Protein AF-U6K307-F1 (afdb_monomer)

InterPro domains:
  IPR003395 RecF/RecN/SMC, N-terminal [PF02463] (88-283)
  IPR027417 P-loop containing nucleoside triphosphate hydrolase [G3DSA:3.40.50.300] (86-300)
  IPR027417 P-loop containing nucleoside triphosphate hydrolase [SSF52540] (47-294)

Organism: NCBI:txid44415

Solvent-accessible surface area (backbone atoms only — not comparable to full-atom values): 20203 Å² total; per-residue (Å²): 142,85,86,83,79,83,73,70,73,69,66,59,54,56,55,56,57,54,58,60,66,70,71,75,80,86,78,86,82,89,90,85,92,82,88,89,85,87,88,82,87,88,88,85,79,86,79,82,74,53,77,65,58,55,46,52,53,49,51,54,50,49,56,56,58,63,69,62,64,88,71,68,80,60,50,66,61,52,47,52,54,51,49,52,52,49,53,52,52,54,52,49,52,51,52,49,51,57,49,50,55,51,51,52,55,51,51,52,54,51,53,51,52,50,52,54,50,50,52,54,50,49,55,46,27,29,58,40,24,28,55,46,31,33,65,53,33,73,59,18,49,44,46,68,46,79,40,67,44,84,80,38,69,84,71,84,50,83,53,60,74,71,48,76,47,72,41,42,40,76,52,71,82,55,90,62,90,66,61,53,58,72,88,80,52,53,71,36,56,49,47,53,54,50,51,30,45,52,52,13,48,52,52,45,51,53,66,60,49,79,80,72,66,93,78,76,92,72,97,72,80,94,69,52,91,46,80,46,79,39,77,46,80,51,77,60,45,52,71,72,48,32,39,34,45,24,55,50,48,48,55,46,37,68,72,59,42,39,48,75,45,75,48,72,83,55,70,53,47,60,75,56,58,94,79,48,75,45,78,46,78,55,96,94,40,78,46,78,40,82,50,54,74,66,60,52,47,54,50,55,67,47,46,66,59,52,52,53,50,50,52,51,50,51,51,52,52,56,65,70,62,62,79,76,80,79,81,81,84,127

Radius of gyration: 42.05 Å; Cα contacts (8 Å, |Δi|>4): 227; chains: 1; bounding box: 81×56×150 Å

Secondary structure (DSSP, 8-state):
--------TTHHHHHHHHHHHTT---------------------------HHHHHHHHHHHHHHHHHT-S--TTHHHHHHHHHHHHHHHHHHHHHHHHHHHHHHHHHHHHHHHHHHHHHHHHHHHHHHHHHHHHHHSTT-EEEEEEEEPTTSTTSSS-PPEEEEEEEEE--TT----PPBPGGGS-HHHHHHHHHHHHHHHHHHHHHHHTTT------------S-EEEEESTTTT--HHHHHHHHHHHHHHHHHHT-EEEEE-S-GGGGGG-SSEEEEEEETTEEEEEEE-HHHHHHHHHHHHHHHHHHHHHHHHHHHH-PPPPPP---

Sequence (330 aa):
MFCLFCCDRRLQADIASLLAAAGAAAAAPAAAAAAAAAAGGAAAAAATDSREELRRKLESIKARLAQFGNVNRKAVAELATITDDFNSLRSRERLQGETLELLQQQLQQLQHRRQQLLQQQLQRVDAHFSSLFEQLVPGGTARLELVEDPGDASLGCIGRPRGVEIQLRFSAAANDKEHLPMQRLSGGQKTVAAAALLLAQQLANSSSSSSSSSSSSSSSSSGGEGLLLLDEPDAALDGNYAQRFAAALQTAAQTLKCQIVITTLRKELLSCGDKFWLVQQSQRASRPREITKEEAAELLLDLPQQQQQQEQQQQQQQLLALPEPVPSMG

Foldseek 3Di:
DDDDDPPPPPVVVVVVVVVVVVPPDDDDDDDDPDDDPPDPDDPPDPPDDDPVVVVVVVVVVVVVVVVVPDDDPCVVVVVVVVVVVVVVVVVVVVVVVVVVVVVVVVVLVVVVVVVVVVVVLQVQLQVQLQVLLCLLAPQKGKGKDFAFDPVPPPPPPDTDGPDIAIFIDRHNPPPDPDGDHPVPDDPQRNLLSVLSSVLSSLLSVLVPVVVPPPDDDDDDDDAQPEEAEEEASCPSHDLSSLLSSLVSVLVSCVSRVYHYHYDHLDLSNLVNDDWDWDFDADPNDTDIDTDDNVVSNVVSVCVVVVVVVVVVVVVVVVVVPDDDDDDDDD

Structure (mmCIF, N/CA/C/O backbone):
data_AF-U6K307-F1
#
_entry.id   AF-U6K307-F1
#
loop_
_atom_site.group_PDB
_atom_site.id
_atom_site.type_symbol
_atom_site.label_atom_id
_atom_site.label_alt_id
_atom_site.label_comp_id
_atom_site.label_asym_id
_atom_site.label_entity_id
_atom_site.label_seq_id
_atom_site.pdbx_PDB_ins_code
_atom_site.Cartn_x
_atom_site.Cartn_y
_atom_site.Cartn_z
_atom_site.occupancy
_atom_site.B_iso_or_equiv
_atom_site.auth_seq_id
_atom_site.auth_comp_id
_atom_site.auth_asym_id
_atom_site.auth_atom_id
_atom_site.pdbx_PDB_model_num
ATOM 1 N N . MET A 1 1 ? 19.196 -8.568 12.182 1.00 34.34 1 MET A N 1
ATOM 2 C CA . MET A 1 1 ? 19.671 -9.133 10.902 1.00 34.34 1 MET A CA 1
ATOM 3 C C . MET A 1 1 ? 18.518 -9.907 10.290 1.00 34.34 1 MET A C 1
ATOM 5 O O . MET A 1 1 ? 18.253 -10.981 10.784 1.00 34.34 1 MET A O 1
ATOM 9 N N . PHE A 1 2 ? 17.798 -9.323 9.328 1.00 21.03 2 PHE A N 1
ATOM 10 C CA . PHE A 1 2 ? 17.019 -10.002 8.279 1.00 21.03 2 PHE A CA 1
ATOM 11 C C . PHE A 1 2 ? 16.490 -8.905 7.341 1.00 21.03 2 PHE A C 1
ATOM 13 O O . PHE A 1 2 ? 15.600 -8.145 7.703 1.00 21.03 2 PHE A O 1
ATOM 20 N N . CYS A 1 3 ? 17.108 -8.787 6.165 1.00 20.58 3 CYS A N 1
ATOM 21 C CA . CYS A 1 3 ? 16.609 -8.004 5.038 1.00 20.58 3 CYS A CA 1
ATOM 22 C C . CYS A 1 3 ? 15.985 -9.015 4.072 1.00 20.58 3 CYS A C 1
ATOM 24 O O . CYS A 1 3 ? 16.710 -9.764 3.418 1.00 20.58 3 CYS A O 1
ATOM 26 N N . LEU A 1 4 ? 14.656 -9.084 4.024 1.00 23.25 4 LEU A N 1
ATOM 27 C CA . LEU A 1 4 ? 13.926 -9.839 3.008 1.00 23.25 4 LEU A CA 1
ATOM 28 C C . LEU A 1 4 ? 13.701 -8.912 1.813 1.00 23.25 4 LEU A C 1
ATOM 30 O O . LEU A 1 4 ? 12.804 -8.075 1.798 1.00 23.25 4 LEU A O 1
ATOM 34 N N . PHE A 1 5 ? 14.583 -9.047 0.829 1.00 23.09 5 PHE A N 1
ATOM 35 C CA . PHE A 1 5 ? 14.455 -8.435 -0.484 1.00 23.09 5 PHE A CA 1
ATOM 36 C C . PHE A 1 5 ? 13.433 -9.262 -1.277 1.00 23.09 5 PHE A C 1
ATOM 38 O O . PHE A 1 5 ? 13.724 -10.381 -1.703 1.00 23.09 5 PHE A O 1
ATOM 45 N N . CYS A 1 6 ? 12.213 -8.748 -1.437 1.00 26.91 6 CYS A N 1
ATOM 46 C CA . CYS A 1 6 ? 11.220 -9.343 -2.326 1.00 26.91 6 CYS A CA 1
ATOM 47 C C . CYS A 1 6 ? 11.613 -8.994 -3.771 1.00 26.91 6 CYS A C 1
ATOM 49 O O . CYS A 1 6 ? 11.213 -7.965 -4.310 1.00 26.91 6 CYS A O 1
ATOM 51 N N . CYS A 1 7 ? 12.470 -9.818 -4.380 1.00 31.72 7 CYS A N 1
ATOM 52 C CA . CYS A 1 7 ? 12.709 -9.778 -5.820 1.00 31.72 7 CYS A CA 1
ATOM 53 C C . CYS A 1 7 ? 11.465 -10.328 -6.522 1.00 31.72 7 CYS A C 1
ATOM 55 O O . CYS A 1 7 ? 11.213 -11.534 -6.518 1.00 31.72 7 CYS A O 1
ATOM 57 N N . ASP A 1 8 ? 10.690 -9.420 -7.104 1.00 35.44 8 ASP A N 1
ATOM 58 C CA . ASP A 1 8 ? 9.541 -9.712 -7.947 1.00 35.44 8 ASP A CA 1
ATOM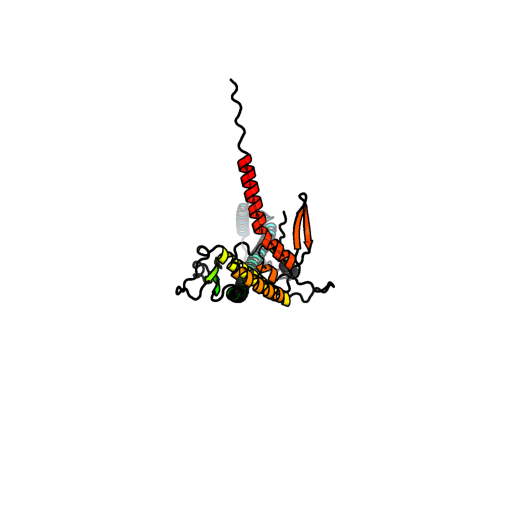 59 C C . ASP A 1 8 ? 9.968 -10.608 -9.126 1.00 35.44 8 ASP A C 1
ATOM 61 O O . ASP A 1 8 ? 10.649 -10.190 -10.067 1.00 35.44 8 ASP A O 1
ATOM 65 N N . ARG A 1 9 ? 9.614 -11.895 -9.038 1.00 45.34 9 ARG A N 1
ATOM 66 C CA . ARG A 1 9 ? 10.019 -12.951 -9.981 1.00 45.34 9 ARG A CA 1
ATOM 67 C C . ARG A 1 9 ? 9.273 -12.879 -11.318 1.00 45.34 9 ARG A C 1
ATOM 69 O O . ARG A 1 9 ? 9.579 -13.661 -12.214 1.00 45.34 9 ARG A O 1
ATOM 76 N N . ARG A 1 10 ? 8.306 -11.964 -11.467 1.00 45.31 10 ARG A N 1
ATOM 77 C CA . ARG A 1 10 ? 7.518 -11.803 -12.701 1.00 45.31 10 ARG A CA 1
ATOM 78 C C . ARG A 1 10 ? 8.224 -10.937 -13.751 1.00 45.31 10 ARG A C 1
ATOM 80 O O . ARG A 1 10 ? 8.118 -11.235 -14.931 1.00 45.31 10 ARG A O 1
ATOM 87 N N . LEU A 1 11 ? 9.032 -9.955 -13.343 1.00 47.75 11 LEU A N 1
ATOM 88 C CA . LEU A 1 11 ? 9.732 -9.047 -14.272 1.00 47.75 11 LEU A CA 1
ATOM 89 C C . LEU A 1 11 ? 10.943 -9.686 -14.977 1.00 47.75 11 LEU A C 1
ATOM 91 O O . LEU A 1 11 ? 11.259 -9.328 -16.108 1.00 47.75 11 LEU A O 1
ATOM 95 N N . GLN A 1 12 ? 11.617 -10.651 -14.342 1.00 45.47 12 GLN A N 1
ATOM 96 C CA . GLN A 1 12 ? 12.770 -11.339 -14.945 1.00 45.47 12 GLN A CA 1
ATOM 97 C C . GLN A 1 12 ? 12.370 -12.365 -16.019 1.00 45.47 12 GLN A C 1
ATOM 99 O O . GLN A 1 12 ? 13.161 -12.625 -16.927 1.00 45.47 12 GLN A O 1
ATOM 104 N N . ALA A 1 13 ? 11.155 -12.921 -15.947 1.00 48.22 13 ALA A N 1
ATOM 105 C CA . ALA A 1 13 ? 10.668 -13.893 -16.926 1.00 48.22 13 ALA A CA 1
ATOM 106 C C . ALA A 1 13 ? 10.423 -13.250 -18.305 1.00 48.22 13 ALA A C 1
ATOM 108 O O . ALA A 1 13 ? 10.804 -13.822 -19.329 1.00 48.22 13 ALA A O 1
ATOM 109 N N . ASP A 1 14 ? 9.892 -12.024 -18.331 1.00 48.31 14 ASP A N 1
ATOM 110 C CA . ASP A 1 14 ? 9.606 -11.313 -19.581 1.00 48.31 14 ASP A CA 1
ATOM 111 C C . ASP A 1 14 ? 10.894 -10.891 -20.306 1.00 48.31 14 ASP A C 1
ATOM 113 O O . ASP A 1 14 ? 11.008 -11.069 -21.519 1.00 48.31 14 ASP A O 1
ATOM 117 N N . ILE A 1 15 ? 11.915 -10.439 -19.567 1.00 50.84 15 ILE A N 1
ATOM 118 C CA . ILE A 1 15 ? 13.206 -10.011 -20.138 1.00 50.84 15 ILE A CA 1
ATOM 119 C C . ILE A 1 15 ? 13.971 -11.198 -20.750 1.00 50.84 15 ILE A C 1
ATOM 121 O O . ILE A 1 15 ? 14.553 -11.070 -21.829 1.00 50.84 15 ILE A O 1
ATOM 125 N N . ALA A 1 16 ? 13.941 -12.368 -20.102 1.00 48.91 16 ALA A N 1
ATOM 126 C CA . ALA A 1 16 ? 14.600 -13.571 -20.613 1.00 48.91 16 ALA A CA 1
ATOM 127 C C . ALA A 1 16 ? 13.921 -14.117 -21.883 1.00 48.91 16 ALA A C 1
ATOM 129 O O . ALA A 1 16 ? 14.607 -14.565 -22.803 1.00 48.91 16 ALA A O 1
ATOM 130 N N . SER A 1 17 ? 12.588 -14.034 -21.968 1.00 51.59 17 SER A N 1
ATOM 131 C CA . SER A 1 17 ? 11.839 -14.467 -23.156 1.00 51.59 17 SER A CA 1
ATOM 132 C C . SER A 1 17 ? 12.044 -13.542 -24.369 1.00 51.59 17 SER A C 1
ATOM 134 O O . SER A 1 17 ? 12.135 -14.019 -25.500 1.00 51.59 17 SER A O 1
ATOM 136 N N . LEU A 1 18 ? 12.214 -12.234 -24.141 1.00 50.59 18 LEU A N 1
ATOM 137 C CA . LEU A 1 18 ? 12.462 -11.241 -25.194 1.00 50.59 18 LEU A CA 1
ATOM 138 C C . LEU A 1 18 ? 13.897 -11.287 -25.740 1.00 50.59 18 LEU A C 1
ATOM 140 O O . LEU A 1 18 ? 14.098 -11.109 -26.941 1.00 50.59 18 LEU A O 1
ATOM 144 N N . LEU A 1 19 ? 14.889 -11.604 -24.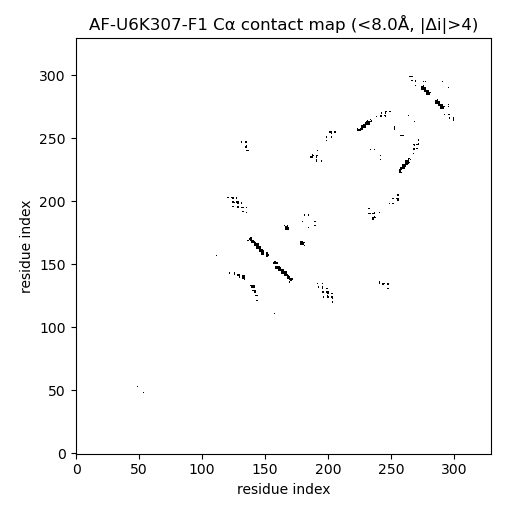899 1.00 46.53 19 LEU A N 1
ATOM 145 C CA . LEU A 1 19 ? 16.270 -11.835 -25.347 1.00 46.53 19 LEU A CA 1
ATOM 146 C C . LEU A 1 19 ? 16.411 -13.107 -26.200 1.00 46.53 19 LEU A C 1
ATOM 148 O O . LEU A 1 19 ? 17.247 -13.143 -27.101 1.00 46.53 19 LEU A O 1
ATOM 152 N N . ALA A 1 20 ? 15.571 -14.122 -25.975 1.00 45.28 20 ALA A N 1
ATOM 153 C CA . ALA A 1 20 ? 15.551 -15.334 -26.795 1.00 45.28 20 ALA A CA 1
ATOM 154 C C . ALA A 1 20 ? 14.954 -15.097 -28.198 1.00 45.28 20 ALA A C 1
ATOM 156 O O . ALA A 1 20 ? 15.408 -15.706 -29.166 1.00 45.28 20 ALA A O 1
ATOM 157 N N . ALA A 1 21 ? 13.993 -14.175 -28.336 1.00 45.59 21 ALA A N 1
ATOM 158 C CA . ALA A 1 21 ? 13.396 -13.823 -29.629 1.00 45.59 21 ALA A CA 1
ATOM 159 C C . ALA A 1 21 ? 14.348 -13.016 -30.538 1.00 45.59 21 ALA A C 1
ATOM 161 O O . ALA A 1 21 ? 14.270 -13.121 -31.761 1.00 45.59 21 ALA A O 1
ATOM 162 N N . ALA A 1 22 ? 15.288 -12.259 -29.962 1.00 43.12 22 ALA A N 1
ATOM 163 C CA . ALA A 1 22 ? 16.258 -11.457 -30.716 1.00 43.12 22 ALA A CA 1
ATOM 164 C C . ALA A 1 22 ? 17.435 -12.273 -31.303 1.00 43.12 22 ALA A C 1
ATOM 166 O O . ALA A 1 22 ? 18.201 -11.753 -32.111 1.00 43.12 22 ALA A O 1
ATOM 167 N N . GLY A 1 23 ? 17.584 -13.551 -30.930 1.00 35.22 23 GLY A N 1
ATOM 168 C CA . GLY A 1 23 ? 18.699 -14.410 -31.351 1.00 35.22 23 GLY A CA 1
ATOM 169 C C . GLY A 1 23 ? 18.527 -15.136 -32.694 1.00 35.22 23 GLY A C 1
ATOM 170 O O . GLY A 1 23 ? 19.426 -15.873 -33.091 1.00 35.22 23 GLY A O 1
ATOM 171 N N . ALA A 1 24 ? 17.401 -14.970 -33.396 1.00 36.66 24 ALA A N 1
ATOM 172 C CA . ALA A 1 24 ? 17.012 -15.846 -34.509 1.00 36.66 24 ALA A CA 1
ATOM 173 C C . ALA A 1 24 ? 16.833 -15.142 -35.871 1.00 36.66 24 ALA A C 1
ATOM 175 O O . ALA A 1 24 ? 15.975 -15.534 -36.658 1.00 36.66 24 ALA A O 1
ATOM 176 N N . ALA A 1 25 ? 17.646 -14.131 -36.188 1.00 33.09 25 ALA A N 1
ATOM 177 C CA . ALA A 1 25 ? 17.672 -13.523 -37.524 1.00 33.09 25 ALA A CA 1
ATOM 178 C C . ALA A 1 25 ? 19.091 -13.528 -38.116 1.00 33.09 25 ALA A C 1
ATOM 180 O O . ALA A 1 25 ? 19.717 -12.494 -38.326 1.00 33.09 25 ALA A O 1
ATOM 181 N N . ALA A 1 26 ? 19.594 -14.734 -38.382 1.00 34.53 26 ALA A N 1
ATOM 182 C CA . ALA A 1 26 ? 20.705 -14.972 -39.290 1.00 34.53 26 ALA A CA 1
ATOM 183 C C . ALA A 1 26 ? 20.148 -15.520 -40.612 1.00 34.53 26 ALA A C 1
ATOM 185 O O . ALA A 1 26 ? 19.700 -16.662 -40.654 1.00 34.53 26 ALA A O 1
ATOM 186 N N . ALA A 1 27 ? 20.189 -14.718 -41.678 1.00 29.52 27 ALA A N 1
ATOM 187 C CA . ALA A 1 27 ? 20.202 -15.185 -43.065 1.00 29.52 27 ALA A CA 1
ATOM 188 C C . ALA A 1 27 ? 20.573 -14.023 -44.004 1.00 29.52 27 ALA A C 1
ATOM 190 O O . ALA A 1 27 ? 19.852 -13.035 -44.117 1.00 29.52 27 ALA A O 1
ATOM 191 N N . ALA A 1 28 ? 21.717 -14.164 -44.673 1.00 33.03 28 ALA A N 1
ATOM 192 C CA . ALA A 1 28 ? 22.129 -13.376 -45.835 1.00 33.03 28 ALA A CA 1
ATOM 193 C C . ALA A 1 28 ? 21.136 -13.587 -47.017 1.00 33.03 28 ALA A C 1
ATOM 195 O O . ALA A 1 28 ? 20.367 -14.550 -46.964 1.00 33.03 28 ALA A O 1
ATOM 196 N N . PRO A 1 29 ? 21.151 -12.782 -48.107 1.00 39.69 29 PRO A N 1
ATOM 197 C CA . PRO A 1 29 ? 22.265 -12.883 -49.057 1.00 39.69 29 PRO A CA 1
ATOM 198 C C . PRO A 1 29 ? 22.670 -11.593 -49.808 1.00 39.69 29 PRO A C 1
ATOM 200 O O . PRO A 1 29 ? 21.903 -10.657 -49.994 1.00 39.69 29 PRO A O 1
ATOM 203 N N . ALA A 1 30 ? 23.920 -11.637 -50.278 1.00 35.31 30 ALA A N 1
ATOM 204 C CA . ALA A 1 30 ? 24.398 -11.236 -51.604 1.00 35.31 30 ALA A CA 1
ATOM 205 C C . ALA A 1 30 ? 23.876 -9.936 -52.248 1.00 35.31 30 ALA A C 1
ATOM 207 O O . ALA A 1 30 ? 22.786 -9.912 -52.807 1.00 35.31 30 ALA A O 1
ATOM 208 N N . ALA A 1 31 ? 24.766 -8.946 -52.376 1.00 29.28 31 ALA A N 1
ATOM 209 C CA . ALA A 1 31 ? 24.973 -8.194 -53.620 1.00 29.28 31 ALA A CA 1
ATOM 210 C C . ALA A 1 31 ? 26.182 -7.256 -53.482 1.00 29.28 31 ALA A C 1
ATOM 212 O O . ALA A 1 31 ? 26.182 -6.399 -52.605 1.00 29.28 31 ALA A O 1
ATOM 213 N N . ALA A 1 32 ? 27.174 -7.431 -54.365 1.00 29.45 32 ALA A N 1
ATOM 214 C CA . ALA A 1 32 ? 28.035 -6.397 -54.975 1.00 29.45 32 ALA A CA 1
ATOM 215 C C . ALA A 1 32 ? 29.455 -6.922 -55.264 1.00 29.45 32 ALA A C 1
ATOM 217 O O . ALA A 1 32 ? 30.456 -6.355 -54.841 1.00 29.45 32 ALA A O 1
ATOM 218 N N . ALA A 1 33 ? 29.547 -7.997 -56.047 1.00 32.62 33 ALA A N 1
ATOM 219 C CA . ALA A 1 33 ? 30.734 -8.281 -56.843 1.00 32.62 33 ALA A CA 1
ATOM 220 C C . ALA A 1 33 ? 30.469 -7.784 -58.271 1.00 32.62 33 ALA A C 1
ATOM 222 O O . ALA A 1 33 ? 29.956 -8.540 -59.088 1.00 32.62 33 ALA A O 1
ATOM 223 N N . ALA A 1 34 ? 30.746 -6.506 -58.553 1.00 31.89 34 ALA A N 1
ATOM 224 C CA . ALA A 1 34 ? 30.827 -5.970 -59.918 1.00 31.89 34 ALA A CA 1
ATOM 225 C C . ALA A 1 34 ? 31.359 -4.524 -59.927 1.00 31.89 34 ALA A C 1
ATOM 227 O O . ALA A 1 34 ? 30.582 -3.584 -60.041 1.00 31.89 34 ALA A O 1
ATOM 228 N N . ALA A 1 35 ? 32.679 -4.337 -59.828 1.00 28.70 35 ALA A N 1
ATOM 229 C CA . ALA A 1 35 ? 33.350 -3.113 -60.292 1.00 28.70 35 ALA A CA 1
ATOM 230 C C . ALA A 1 35 ? 34.873 -3.320 -60.416 1.00 28.70 35 ALA A C 1
ATOM 232 O O . ALA A 1 35 ? 35.668 -2.637 -59.781 1.00 28.70 35 ALA A O 1
ATOM 233 N N . ALA A 1 36 ? 35.296 -4.288 -61.230 1.00 30.19 36 ALA A N 1
ATOM 234 C CA . ALA A 1 36 ? 36.696 -4.432 -61.633 1.00 30.19 36 ALA A CA 1
ATOM 235 C C . ALA A 1 36 ? 36.777 -4.958 -63.073 1.00 30.19 36 ALA A C 1
ATOM 237 O O . ALA A 1 36 ? 37.269 -6.051 -63.325 1.00 30.19 36 ALA A O 1
ATOM 238 N N . ALA A 1 37 ? 36.230 -4.196 -64.022 1.00 30.41 37 ALA A N 1
ATOM 239 C CA . ALA A 1 37 ? 36.398 -4.446 -65.453 1.00 30.41 37 ALA A CA 1
ATOM 240 C C . ALA A 1 37 ? 36.095 -3.175 -66.265 1.00 30.41 37 ALA A C 1
ATOM 242 O O . ALA A 1 37 ? 35.109 -3.110 -66.989 1.00 30.41 37 ALA A O 1
ATOM 243 N N . ALA A 1 38 ? 36.922 -2.136 -66.124 1.00 31.03 38 ALA A N 1
ATOM 244 C CA . ALA A 1 38 ? 36.903 -0.985 -67.031 1.00 31.03 38 ALA A CA 1
ATOM 245 C C . ALA A 1 38 ? 38.260 -0.261 -67.040 1.00 31.03 38 ALA A C 1
ATOM 247 O O . ALA A 1 38 ? 38.388 0.864 -66.573 1.00 31.03 38 ALA A O 1
ATOM 248 N N . ALA A 1 39 ? 39.290 -0.935 -67.555 1.00 29.94 39 ALA A N 1
ATOM 249 C CA . ALA A 1 39 ? 40.511 -0.302 -68.066 1.00 29.94 39 ALA A CA 1
ATOM 250 C C . ALA A 1 39 ? 41.207 -1.233 -69.078 1.00 29.94 39 ALA A C 1
ATOM 252 O O . ALA A 1 39 ? 42.400 -1.505 -69.000 1.00 29.94 39 ALA A O 1
ATOM 253 N N . GLY A 1 40 ? 40.432 -1.776 -70.016 1.00 34.72 40 GLY A N 1
ATOM 254 C CA . GLY A 1 40 ? 40.940 -2.415 -71.224 1.00 34.72 40 GLY A CA 1
ATOM 255 C C . GLY A 1 40 ? 40.312 -1.699 -72.408 1.00 34.72 40 GLY A C 1
ATOM 256 O O . GLY A 1 40 ? 39.117 -1.849 -72.630 1.00 34.72 40 GLY A O 1
ATOM 257 N N . GLY A 1 41 ? 41.082 -0.872 -73.118 1.00 31.81 41 GLY A N 1
ATOM 258 C CA . GLY A 1 41 ? 40.572 -0.172 -74.299 1.00 31.81 41 GLY A CA 1
ATOM 259 C C . GLY A 1 41 ? 41.194 1.193 -74.565 1.00 31.81 41 GLY A C 1
ATOM 260 O O . GLY A 1 41 ? 40.489 2.191 -74.602 1.00 31.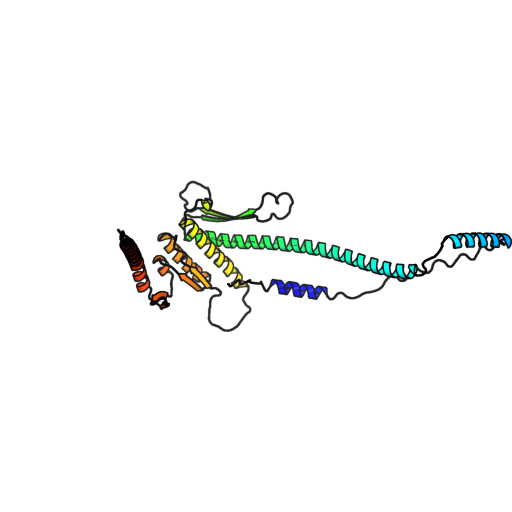81 41 GLY A O 1
ATOM 261 N N . ALA A 1 42 ? 42.507 1.241 -74.785 1.00 29.80 42 ALA A N 1
ATOM 262 C CA . ALA A 1 42 ? 43.143 2.339 -75.514 1.00 29.80 42 ALA A CA 1
ATOM 263 C C . ALA A 1 42 ? 44.313 1.784 -76.339 1.00 29.80 42 ALA A C 1
ATOM 265 O O . ALA A 1 42 ? 45.478 2.086 -76.107 1.00 29.80 42 ALA A O 1
ATOM 266 N N . ALA A 1 43 ? 43.983 0.910 -77.287 1.00 34.03 43 ALA A N 1
ATOM 267 C CA . ALA A 1 43 ? 44.891 0.448 -78.328 1.00 34.03 43 ALA A CA 1
ATOM 268 C C . ALA A 1 43 ? 44.195 0.612 -79.684 1.00 34.03 43 ALA A C 1
ATOM 270 O O . ALA A 1 43 ? 43.766 -0.363 -80.286 1.00 34.03 43 ALA A O 1
ATOM 271 N N . ALA A 1 44 ? 44.024 1.862 -80.122 1.00 36.72 44 ALA A N 1
ATOM 272 C CA . ALA A 1 44 ? 43.651 2.196 -81.499 1.00 36.72 44 ALA A CA 1
ATOM 273 C C . ALA A 1 44 ? 43.918 3.684 -81.800 1.00 36.72 44 ALA A C 1
ATOM 275 O O . ALA A 1 44 ? 43.003 4.447 -82.082 1.00 36.72 44 ALA A O 1
ATOM 276 N N . ALA A 1 45 ? 45.182 4.105 -81.707 1.00 39.53 45 ALA A N 1
ATOM 277 C CA . ALA A 1 45 ? 45.687 5.324 -82.348 1.00 39.53 45 ALA A CA 1
ATOM 278 C C . ALA A 1 45 ? 47.217 5.229 -82.477 1.00 39.53 45 ALA A C 1
ATOM 280 O O . ALA A 1 45 ? 47.959 5.957 -81.828 1.00 39.53 45 ALA A O 1
ATOM 281 N N . ALA A 1 46 ? 47.702 4.274 -83.272 1.00 41.09 46 ALA A N 1
ATOM 282 C CA . ALA A 1 46 ? 49.108 4.208 -83.667 1.00 41.09 46 ALA A CA 1
ATOM 283 C C . ALA A 1 46 ? 49.244 4.736 -85.101 1.00 41.09 46 ALA A C 1
ATOM 285 O O . ALA A 1 46 ? 49.439 3.978 -86.047 1.00 41.09 46 ALA A O 1
ATOM 286 N N . ALA A 1 47 ? 49.108 6.052 -85.252 1.00 48.00 47 ALA A N 1
ATOM 287 C CA . ALA A 1 47 ? 49.678 6.762 -86.386 1.00 48.00 47 ALA A CA 1
ATOM 288 C C . ALA A 1 47 ? 51.143 7.061 -86.027 1.00 48.00 47 ALA A C 1
ATOM 290 O O . ALA A 1 47 ? 51.408 7.932 -85.213 1.00 48.00 47 ALA A O 1
ATOM 291 N N . THR A 1 48 ? 52.055 6.232 -86.541 1.00 59.09 48 THR A N 1
ATOM 292 C CA . THR A 1 48 ? 53.523 6.397 -86.639 1.00 59.09 48 THR A CA 1
ATOM 293 C C . THR A 1 48 ? 54.180 7.526 -85.818 1.00 59.09 48 THR A C 1
ATOM 295 O O . THR A 1 48 ? 54.702 8.481 -86.391 1.00 59.09 48 THR A O 1
ATOM 298 N N . ASP A 1 49 ? 54.241 7.386 -84.491 1.00 58.53 49 ASP A N 1
ATOM 299 C CA . ASP A 1 49 ? 55.197 8.147 -83.676 1.00 58.53 49 ASP A CA 1
ATOM 300 C C . ASP A 1 49 ? 56.625 7.700 -84.041 1.00 58.53 49 ASP A C 1
ATOM 302 O O . ASP A 1 49 ? 56.915 6.500 -84.140 1.00 58.53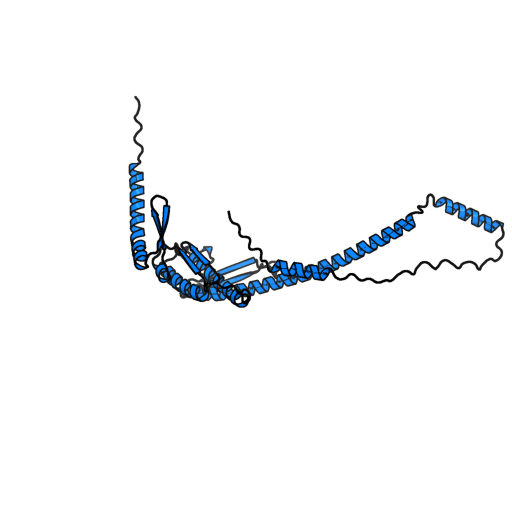 49 ASP A O 1
ATOM 306 N N . SER A 1 50 ? 57.539 8.655 -84.228 1.00 68.38 50 SER A N 1
ATOM 307 C CA . SER A 1 50 ? 58.942 8.354 -84.513 1.00 68.38 50 SER A CA 1
ATOM 308 C C . SER A 1 50 ? 59.581 7.593 -83.337 1.00 68.38 50 SER A C 1
ATOM 310 O O . SER A 1 50 ? 59.283 7.825 -82.160 1.00 68.38 50 SER A O 1
ATOM 312 N N . ARG A 1 51 ? 60.499 6.658 -83.630 1.00 72.69 51 ARG A N 1
ATOM 313 C CA . ARG A 1 51 ? 61.179 5.819 -82.616 1.00 72.69 51 ARG A CA 1
ATOM 314 C C . ARG A 1 51 ? 61.840 6.646 -81.502 1.00 72.69 51 ARG A C 1
ATOM 316 O O . ARG A 1 51 ? 62.030 6.151 -80.392 1.00 72.69 51 ARG A O 1
ATOM 323 N N . GLU A 1 52 ? 62.204 7.888 -81.801 1.00 77.62 52 GLU A N 1
ATOM 324 C CA . GLU A 1 52 ? 62.845 8.829 -80.884 1.00 77.62 52 GLU A CA 1
ATOM 325 C C . GLU A 1 52 ? 61.854 9.495 -79.924 1.00 77.62 52 GLU A C 1
ATOM 327 O O . GLU A 1 52 ? 62.144 9.626 -78.734 1.00 77.62 52 GLU A O 1
ATOM 332 N N . GLU A 1 53 ? 60.653 9.837 -80.386 1.00 80.00 53 GLU A N 1
ATOM 333 C CA . GLU A 1 53 ? 59.595 10.385 -79.533 1.00 80.00 53 GLU A CA 1
ATOM 334 C C . GLU A 1 53 ? 59.081 9.348 -78.534 1.00 80.00 53 GLU A C 1
ATOM 336 O O . GLU A 1 53 ? 58.896 9.661 -77.356 1.00 80.00 53 GLU A O 1
ATOM 341 N N . LEU A 1 54 ? 58.946 8.088 -78.962 1.00 79.75 54 LEU A N 1
ATOM 342 C CA . LEU A 1 54 ? 58.612 6.979 -78.064 1.00 79.75 54 LEU A CA 1
ATOM 343 C C . LEU A 1 54 ? 59.678 6.785 -76.976 1.00 79.75 54 LEU A C 1
ATOM 345 O O . LEU A 1 54 ? 59.335 6.520 -75.825 1.00 79.75 54 LEU A O 1
ATOM 349 N N . ARG A 1 55 ? 60.964 6.976 -77.299 1.00 82.12 55 ARG A N 1
ATOM 350 C CA . ARG A 1 55 ? 62.063 6.905 -76.317 1.00 82.12 55 ARG A CA 1
ATOM 351 C C . ARG A 1 55 ? 62.011 8.048 -75.307 1.00 82.12 55 ARG A C 1
ATOM 353 O O . ARG A 1 55 ? 62.112 7.786 -74.112 1.00 82.12 55 ARG A O 1
ATOM 360 N N . ARG A 1 56 ? 61.766 9.283 -75.756 1.00 85.06 56 ARG A N 1
ATOM 361 C CA . ARG A 1 56 ? 61.608 10.445 -74.860 1.00 85.06 56 ARG A CA 1
ATOM 362 C C . ARG A 1 56 ? 60.398 10.300 -73.934 1.00 85.06 56 ARG A C 1
ATOM 364 O O . ARG A 1 56 ? 60.488 10.609 -72.747 1.00 85.06 56 ARG A O 1
ATOM 371 N N . LYS A 1 57 ? 59.274 9.784 -74.447 1.00 83.25 57 LYS A N 1
ATOM 372 C CA . LYS A 1 57 ? 58.090 9.444 -73.636 1.00 83.25 57 LYS A CA 1
ATOM 373 C C . LYS A 1 57 ? 58.423 8.356 -72.604 1.00 83.25 57 LYS A C 1
ATOM 375 O O . LYS A 1 57 ? 58.010 8.452 -71.455 1.00 83.25 57 LYS A O 1
ATOM 380 N N . LEU A 1 58 ? 59.220 7.355 -72.977 1.00 86.00 58 LEU A N 1
ATOM 381 C CA . LEU A 1 58 ? 59.642 6.275 -72.080 1.00 86.00 58 LEU A CA 1
ATOM 382 C C . LEU A 1 58 ? 60.558 6.789 -70.953 1.00 86.00 58 LEU A C 1
ATOM 384 O O . LEU A 1 58 ? 60.363 6.435 -69.791 1.00 86.00 58 LEU A O 1
ATOM 388 N N . GLU A 1 59 ? 61.523 7.651 -71.267 1.00 85.88 59 GLU A N 1
ATOM 389 C CA . GLU A 1 59 ? 62.424 8.265 -70.281 1.00 85.88 59 GLU A CA 1
ATOM 390 C C . GLU A 1 59 ? 61.690 9.200 -69.315 1.00 85.88 59 GLU A C 1
ATOM 392 O O . GLU A 1 59 ? 61.920 9.129 -68.107 1.00 85.88 59 GLU A O 1
ATOM 397 N N . SER A 1 60 ? 60.747 10.013 -69.804 1.00 86.31 60 SER A N 1
ATOM 398 C CA . SER A 1 60 ? 59.943 10.883 -68.937 1.00 86.31 60 SER A CA 1
ATOM 399 C C . SER A 1 60 ? 59.018 10.085 -68.013 1.00 86.31 60 SER A C 1
ATOM 401 O O . SER A 1 60 ? 58.893 10.412 -66.831 1.00 86.31 60 SER A O 1
ATOM 403 N N . ILE A 1 61 ? 58.425 8.989 -68.502 1.00 86.25 61 ILE A N 1
ATOM 404 C CA . ILE A 1 61 ? 57.631 8.069 -67.678 1.00 86.25 61 ILE A CA 1
ATOM 405 C C . ILE A 1 61 ? 58.516 7.391 -66.628 1.00 86.25 61 ILE A C 1
ATOM 407 O O . ILE A 1 61 ? 58.124 7.334 -65.466 1.00 86.25 61 ILE A O 1
ATOM 411 N N . LYS A 1 62 ? 59.725 6.937 -66.986 1.00 84.19 62 LYS A N 1
ATOM 412 C CA . LYS A 1 62 ? 60.685 6.358 -66.029 1.00 84.19 62 LYS A CA 1
ATOM 413 C C . LYS A 1 62 ? 61.101 7.351 -64.944 1.00 84.19 62 LYS A C 1
ATOM 415 O O . LYS A 1 62 ? 61.131 6.976 -63.775 1.00 84.19 62 LYS A O 1
ATOM 420 N N . ALA A 1 63 ? 61.374 8.604 -65.309 1.00 84.06 63 ALA A N 1
ATOM 421 C CA . ALA A 1 63 ? 61.712 9.660 -64.355 1.00 84.06 63 ALA A CA 1
ATOM 422 C C . ALA A 1 63 ? 60.552 9.941 -63.386 1.00 84.06 63 ALA A C 1
ATOM 424 O O . ALA A 1 63 ? 60.770 10.056 -62.182 1.00 84.06 63 ALA A O 1
ATOM 425 N N . ARG A 1 64 ? 59.308 9.969 -63.886 1.00 82.94 64 ARG A N 1
ATOM 426 C CA . ARG A 1 64 ? 58.103 10.087 -63.047 1.00 82.94 64 ARG A CA 1
ATOM 427 C C . ARG A 1 64 ? 57.914 8.874 -62.136 1.00 82.94 64 ARG A C 1
ATOM 429 O O . ARG A 1 64 ? 57.547 9.043 -60.983 1.00 82.94 64 ARG A O 1
ATOM 436 N N . LEU A 1 65 ? 58.194 7.662 -62.617 1.00 79.50 65 LEU A N 1
ATOM 437 C CA . LEU A 1 65 ? 58.074 6.431 -61.828 1.00 79.50 65 LEU A CA 1
ATOM 438 C C . LEU A 1 65 ? 59.101 6.387 -60.683 1.00 79.50 65 LEU A C 1
ATOM 440 O O . LEU A 1 65 ? 58.768 5.965 -59.580 1.00 79.50 65 LEU A O 1
ATOM 444 N N . ALA A 1 66 ? 60.311 6.906 -60.911 1.00 78.62 66 ALA A N 1
ATOM 445 C CA . ALA A 1 66 ? 61.347 7.026 -59.884 1.00 78.62 66 ALA A CA 1
ATOM 446 C C . ALA A 1 66 ? 60.989 8.029 -58.765 1.00 78.62 66 ALA A C 1
ATOM 448 O O . ALA A 1 66 ? 61.434 7.853 -57.633 1.00 78.62 66 ALA A O 1
ATOM 449 N N . GLN A 1 67 ? 60.157 9.042 -59.046 1.00 82.75 67 GLN A N 1
ATOM 450 C CA . GLN A 1 67 ? 59.679 9.999 -58.034 1.00 82.75 67 GLN A CA 1
ATOM 451 C C . GLN A 1 67 ? 58.712 9.370 -57.016 1.00 82.75 67 GLN A C 1
ATOM 453 O O . GLN A 1 67 ? 58.616 9.865 -55.897 1.00 82.75 67 GLN A O 1
ATOM 458 N N . PHE A 1 68 ? 58.022 8.273 -57.360 1.00 74.62 68 PHE A N 1
ATOM 459 C CA . PHE A 1 68 ? 57.045 7.618 -56.475 1.00 74.62 68 PHE A CA 1
ATOM 460 C C . PHE A 1 68 ? 57.665 6.740 -55.371 1.00 74.62 68 PHE A C 1
ATOM 462 O O . PHE A 1 68 ? 56.929 6.156 -54.577 1.00 74.62 68 PHE A O 1
ATOM 469 N N . GLY A 1 69 ? 58.999 6.691 -55.264 1.00 79.56 69 GLY A N 1
ATOM 470 C CA . GLY A 1 69 ? 59.704 6.112 -54.118 1.00 79.56 69 GLY A CA 1
ATOM 471 C C . GLY A 1 69 ? 59.298 4.671 -53.784 1.00 79.56 69 GLY A C 1
ATOM 472 O O . GLY A 1 69 ? 59.013 3.854 -54.662 1.00 79.56 69 GLY A O 1
ATOM 473 N N . ASN A 1 70 ? 59.304 4.338 -52.491 1.00 77.75 70 ASN A N 1
ATOM 474 C CA . ASN A 1 70 ? 59.022 2.987 -52.013 1.00 77.75 70 ASN A CA 1
ATOM 475 C C . ASN A 1 70 ? 57.505 2.762 -51.869 1.00 77.75 70 ASN A C 1
ATOM 477 O O . ASN A 1 70 ? 56.905 3.084 -50.846 1.00 77.75 70 ASN A O 1
ATOM 481 N N . VAL A 1 71 ? 56.878 2.216 -52.910 1.00 77.75 71 VAL A N 1
ATOM 482 C CA . VAL A 1 71 ? 55.431 1.957 -52.943 1.00 77.75 71 VAL A CA 1
ATOM 483 C C . VAL A 1 71 ? 55.087 0.728 -52.094 1.00 77.75 71 VAL A C 1
ATOM 485 O O . VAL A 1 71 ? 55.578 -0.375 -52.353 1.00 77.75 71 VAL A O 1
ATOM 488 N N . ASN A 1 72 ? 54.206 0.893 -51.101 1.00 81.50 72 ASN A N 1
ATOM 489 C CA . ASN A 1 72 ? 53.716 -0.219 -50.287 1.00 81.50 72 ASN A CA 1
ATOM 490 C C . ASN A 1 72 ? 52.778 -1.117 -51.112 1.00 81.50 72 ASN A C 1
ATOM 492 O O . ASN A 1 72 ? 51.599 -0.823 -51.290 1.00 81.50 72 ASN A O 1
ATOM 496 N N . ARG A 1 73 ? 53.294 -2.252 -51.589 1.00 81.19 73 ARG A N 1
ATOM 497 C CA . ARG A 1 73 ? 52.513 -3.228 -52.366 1.00 81.19 73 ARG A CA 1
ATOM 498 C C . ARG A 1 73 ? 51.457 -3.968 -51.535 1.00 81.19 73 ARG A C 1
ATOM 500 O O . ARG A 1 73 ? 50.534 -4.523 -52.119 1.00 81.19 73 ARG A O 1
ATOM 507 N N . LYS A 1 74 ? 51.566 -3.962 -50.198 1.00 86.00 74 LYS A N 1
ATOM 508 C CA . LYS A 1 74 ? 50.556 -4.540 -49.293 1.00 86.00 74 LYS A CA 1
ATOM 509 C C . LYS A 1 74 ? 49.353 -3.624 -49.079 1.00 86.00 74 LYS A C 1
ATOM 511 O O . LYS A 1 74 ? 48.309 -4.112 -48.662 1.00 86.00 74 LYS A O 1
ATOM 516 N N . ALA A 1 75 ? 49.464 -2.344 -49.443 1.00 85.81 75 ALA A N 1
ATOM 517 C CA . ALA A 1 75 ? 48.415 -1.352 -49.227 1.00 85.81 75 ALA A CA 1
ATOM 518 C C . ALA A 1 75 ? 47.075 -1.745 -49.865 1.00 85.81 75 ALA A C 1
ATOM 520 O O . ALA A 1 75 ? 46.030 -1.429 -49.318 1.00 85.81 75 ALA A O 1
ATOM 521 N N . VAL A 1 76 ? 47.086 -2.467 -50.992 1.00 86.81 76 VAL A N 1
ATOM 522 C CA . VAL A 1 76 ? 45.848 -2.933 -51.643 1.00 86.81 76 VAL A CA 1
ATOM 523 C C . VAL A 1 76 ? 45.128 -3.986 -50.794 1.00 86.81 76 VAL A C 1
ATOM 525 O O . VAL A 1 76 ? 43.909 -3.932 -50.661 1.00 86.81 76 VAL A O 1
ATOM 528 N N . ALA A 1 77 ? 45.871 -4.919 -50.193 1.00 86.88 77 ALA A N 1
ATOM 529 C CA . ALA A 1 77 ? 45.302 -5.943 -49.320 1.00 86.88 77 ALA A CA 1
ATOM 530 C C . ALA A 1 77 ? 44.863 -5.352 -47.969 1.00 86.88 77 ALA A C 1
ATOM 532 O O . ALA A 1 77 ? 43.775 -5.661 -47.497 1.00 86.88 77 ALA A O 1
ATOM 533 N N . GLU A 1 78 ? 45.671 -4.458 -47.389 1.00 88.94 78 GLU A N 1
ATOM 534 C CA . GLU A 1 78 ? 45.349 -3.744 -46.144 1.00 88.94 78 GLU A CA 1
ATOM 535 C C . GLU A 1 78 ? 44.127 -2.827 -46.310 1.00 88.94 78 GLU A C 1
ATOM 537 O O . GLU A 1 78 ? 43.281 -2.745 -45.424 1.00 88.94 78 GLU A O 1
ATOM 542 N N . LEU A 1 79 ? 43.985 -2.165 -47.462 1.00 93.06 79 LEU A N 1
ATOM 543 C CA . LEU A 1 79 ? 42.820 -1.330 -47.754 1.00 93.06 79 LEU A CA 1
ATOM 544 C C . LEU A 1 79 ? 41.543 -2.166 -47.827 1.00 93.06 79 LEU A C 1
ATOM 546 O O . LEU A 1 79 ? 40.520 -1.724 -47.308 1.00 93.06 79 LEU A O 1
ATOM 550 N N . ALA A 1 80 ? 41.593 -3.363 -48.418 1.00 91.31 80 ALA A N 1
ATOM 551 C CA . ALA A 1 80 ? 40.439 -4.258 -48.462 1.00 91.31 80 ALA A CA 1
ATOM 552 C C . ALA A 1 80 ? 39.986 -4.647 -47.044 1.00 91.31 80 ALA A C 1
ATOM 554 O O . ALA A 1 80 ? 38.827 -4.431 -46.701 1.00 91.31 80 ALA A O 1
ATOM 555 N N . THR A 1 81 ? 40.914 -5.089 -46.184 1.00 92.75 81 THR A N 1
ATOM 556 C CA . THR A 1 81 ? 40.594 -5.458 -44.793 1.00 92.75 81 THR A CA 1
ATOM 557 C C . THR A 1 81 ? 40.067 -4.276 -43.978 1.00 92.75 81 THR A C 1
ATOM 559 O O . THR A 1 81 ? 39.069 -4.404 -43.279 1.00 92.75 81 THR A O 1
ATOM 562 N N . ILE A 1 82 ? 40.686 -3.096 -44.110 1.00 93.75 82 ILE A N 1
ATOM 563 C CA . ILE A 1 82 ? 40.245 -1.882 -43.403 1.00 93.75 82 ILE A CA 1
ATOM 564 C C . ILE A 1 82 ? 38.856 -1.441 -43.882 1.00 93.75 82 ILE A C 1
ATOM 566 O O . ILE A 1 82 ? 38.054 -0.951 -43.088 1.00 93.75 82 ILE A O 1
ATOM 570 N N . THR A 1 83 ? 38.554 -1.608 -45.171 1.00 95.69 83 THR A N 1
ATOM 571 C CA . THR A 1 83 ? 37.236 -1.269 -45.724 1.00 95.69 83 THR A CA 1
ATOM 572 C C . THR A 1 83 ? 36.153 -2.197 -45.173 1.00 95.69 83 THR A C 1
ATOM 574 O O . THR A 1 83 ? 35.074 -1.722 -44.812 1.00 95.69 83 THR A O 1
ATOM 577 N N . ASP A 1 84 ? 36.442 -3.493 -45.048 1.00 95.00 84 ASP A N 1
ATOM 578 C CA . ASP A 1 84 ? 35.527 -4.468 -44.446 1.00 95.00 84 ASP A CA 1
ATOM 579 C C . ASP A 1 84 ? 35.271 -4.157 -42.962 1.00 95.00 84 ASP A C 1
ATOM 581 O O . ASP A 1 84 ? 34.114 -4.081 -42.533 1.00 95.00 84 ASP A O 1
ATOM 585 N N . ASP A 1 85 ? 36.330 -3.871 -42.198 1.00 95.50 85 ASP A N 1
ATOM 586 C CA . ASP A 1 85 ? 36.226 -3.467 -40.792 1.00 95.50 85 ASP A CA 1
ATOM 587 C C . ASP A 1 85 ? 35.406 -2.178 -40.641 1.00 95.50 85 ASP A C 1
ATOM 589 O O . ASP A 1 85 ? 34.489 -2.120 -39.817 1.00 95.50 85 ASP A O 1
ATOM 593 N N . PHE A 1 86 ? 35.666 -1.164 -41.473 1.00 96.62 86 PHE A N 1
ATOM 594 C CA . PHE A 1 86 ? 34.917 0.094 -41.483 1.00 96.62 86 PHE A CA 1
ATOM 595 C C . PHE A 1 86 ? 33.426 -0.127 -41.754 1.00 96.62 86 PHE A C 1
ATOM 597 O O . PHE A 1 86 ? 32.577 0.407 -41.037 1.00 96.62 86 PHE A O 1
ATOM 604 N N . ASN A 1 87 ? 33.091 -0.946 -42.753 1.00 95.50 87 ASN A N 1
ATOM 605 C CA . ASN A 1 87 ? 31.703 -1.270 -43.070 1.00 95.50 87 ASN A CA 1
ATOM 606 C C . ASN A 1 87 ? 31.018 -2.017 -41.915 1.00 95.50 87 ASN A C 1
ATOM 608 O O . ASN A 1 87 ? 29.867 -1.715 -41.589 1.00 95.50 87 ASN A O 1
ATOM 612 N N . SER A 1 88 ? 31.728 -2.933 -41.246 1.00 95.62 88 SER A N 1
ATOM 613 C CA . SER A 1 88 ? 31.209 -3.653 -40.077 1.00 95.62 88 SER A CA 1
ATOM 614 C C . SER A 1 88 ? 30.930 -2.715 -38.894 1.00 95.62 88 SER A C 1
ATOM 616 O O . SER A 1 88 ? 29.857 -2.779 -38.289 1.00 95.62 88 SER A O 1
ATOM 618 N N . LEU A 1 89 ? 31.850 -1.789 -38.598 1.00 95.94 89 LEU A N 1
ATOM 619 C CA . LEU A 1 89 ? 31.705 -0.808 -37.524 1.00 95.94 89 LEU A CA 1
ATOM 620 C C . LEU A 1 89 ? 30.566 0.167 -37.821 1.00 95.94 89 LEU A C 1
ATOM 622 O O . LEU A 1 89 ? 29.742 0.417 -36.946 1.00 95.94 89 LEU A O 1
ATOM 626 N N . ARG A 1 90 ? 30.453 0.633 -39.069 1.00 96.06 90 ARG A N 1
ATOM 627 C CA . ARG A 1 90 ? 29.359 1.505 -39.513 1.00 96.06 90 ARG A CA 1
ATOM 628 C C . ARG A 1 90 ? 27.995 0.821 -39.407 1.00 96.06 90 ARG A C 1
ATOM 630 O O . ARG A 1 90 ? 27.017 1.447 -39.006 1.00 96.06 90 ARG A O 1
ATOM 637 N N . SER A 1 91 ? 27.920 -0.472 -39.728 1.00 96.19 91 SER A N 1
ATOM 638 C CA . SER A 1 91 ? 26.699 -1.257 -39.522 1.00 96.19 91 SER A CA 1
ATOM 639 C C . SER A 1 91 ? 26.347 -1.370 -38.037 1.00 96.19 91 SER A C 1
ATOM 641 O O . SER A 1 91 ? 25.176 -1.263 -37.682 1.00 96.19 91 SER A O 1
ATOM 643 N N . ARG A 1 92 ? 27.339 -1.574 -37.161 1.00 95.12 92 ARG A N 1
ATOM 644 C CA . ARG A 1 92 ? 27.122 -1.648 -35.707 1.00 95.12 92 ARG A CA 1
ATOM 645 C C . ARG A 1 92 ? 26.677 -0.311 -35.123 1.00 95.12 92 ARG A C 1
ATOM 647 O O . ARG A 1 92 ? 25.762 -0.307 -34.309 1.00 95.12 92 ARG A O 1
ATOM 654 N N . GLU A 1 93 ? 27.277 0.796 -35.552 1.00 96.94 93 GLU A N 1
ATOM 655 C CA . GLU A 1 93 ? 26.891 2.150 -35.136 1.00 96.94 93 GLU A CA 1
ATOM 656 C C . GLU A 1 93 ? 25.425 2.434 -35.486 1.00 96.94 93 GLU A C 1
ATOM 658 O O . GLU A 1 93 ? 24.655 2.875 -34.633 1.00 96.94 93 GLU A O 1
ATOM 663 N N . ARG A 1 94 ? 25.006 2.089 -36.710 1.00 95.81 94 ARG A N 1
ATOM 664 C CA . ARG A 1 94 ? 23.609 2.227 -37.132 1.00 95.81 94 ARG A CA 1
ATOM 665 C C . ARG A 1 94 ? 22.656 1.411 -36.254 1.00 95.81 94 ARG A C 1
ATOM 667 O O . ARG A 1 94 ? 21.677 1.958 -35.758 1.00 95.81 94 ARG A O 1
ATOM 674 N N . LEU A 1 95 ? 22.966 0.133 -36.021 1.00 95.94 95 LEU A N 1
ATOM 675 C CA . LEU A 1 95 ? 22.147 -0.739 -35.170 1.00 95.94 95 LEU A CA 1
ATOM 676 C C . LEU A 1 95 ? 22.070 -0.233 -33.722 1.00 95.94 95 LEU A C 1
ATOM 678 O O . LEU A 1 95 ? 21.029 -0.345 -33.077 1.00 95.94 95 LEU A O 1
ATOM 682 N N . GLN A 1 96 ? 23.158 0.337 -33.199 1.00 95.94 96 GLN A N 1
ATOM 683 C CA . GLN A 1 96 ? 23.174 0.958 -31.874 1.00 95.94 96 GLN A CA 1
ATOM 684 C C . GLN A 1 96 ? 22.275 2.193 -31.820 1.00 95.94 96 GLN A C 1
ATOM 686 O O . GLN A 1 96 ? 21.525 2.333 -30.857 1.00 95.94 96 GLN A O 1
ATOM 691 N N . GLY A 1 97 ? 22.301 3.042 -32.852 1.00 96.50 97 GLY A N 1
ATOM 692 C CA . GLY A 1 97 ? 21.380 4.173 -32.981 1.00 96.50 97 GLY A CA 1
ATOM 693 C C . GLY A 1 97 ? 19.916 3.727 -32.952 1.00 96.50 97 GLY A C 1
ATOM 694 O O . GLY A 1 97 ? 19.152 4.186 -32.108 1.00 96.50 97 GLY A O 1
ATOM 695 N N . GLU A 1 98 ? 19.562 2.744 -33.784 1.00 96.56 98 GLU A N 1
ATOM 696 C CA . GLU A 1 98 ? 18.210 2.161 -33.836 1.00 96.56 98 GLU A CA 1
ATOM 697 C C . GLU A 1 98 ? 17.798 1.542 -32.479 1.00 96.56 98 GLU A C 1
ATOM 699 O O . GLU A 1 98 ? 16.667 1.704 -32.017 1.00 96.56 98 GLU A O 1
ATOM 704 N N . THR A 1 99 ? 18.732 0.885 -31.780 1.00 96.50 99 THR A N 1
ATOM 705 C CA . THR A 1 99 ? 18.485 0.308 -30.446 1.00 96.50 99 THR A CA 1
ATOM 706 C C . THR A 1 99 ? 18.247 1.388 -29.389 1.00 96.50 99 THR A C 1
ATOM 708 O O . THR A 1 99 ? 17.372 1.235 -28.537 1.00 96.50 99 THR A O 1
ATOM 711 N N . LEU A 1 100 ? 19.010 2.485 -29.424 1.00 97.00 100 LEU A N 1
ATOM 712 C CA . LEU A 1 100 ? 18.838 3.603 -28.495 1.00 97.00 100 LEU A CA 1
ATOM 713 C C . LEU A 1 100 ? 17.470 4.266 -28.664 1.00 97.00 100 LEU A C 1
ATOM 715 O O . LEU A 1 100 ? 16.812 4.547 -27.663 1.00 97.00 100 LEU A O 1
ATOM 719 N N . GLU A 1 101 ? 17.019 4.465 -29.903 1.00 96.25 101 GLU A N 1
ATOM 720 C CA . GLU A 1 101 ? 15.686 5.004 -30.191 1.00 96.25 101 GLU A CA 1
ATOM 721 C C . GLU A 1 101 ? 14.581 4.093 -29.638 1.00 96.25 101 GLU A C 1
ATOM 723 O O . GLU A 1 101 ? 13.665 4.560 -28.955 1.00 96.25 101 GLU A O 1
ATOM 728 N N . LEU A 1 102 ? 14.700 2.779 -29.846 1.00 96.62 102 LEU A N 1
ATOM 729 C CA . LEU A 1 102 ? 13.753 1.799 -29.313 1.00 96.62 102 LEU A CA 1
ATOM 730 C C . LEU A 1 102 ? 13.725 1.798 -27.777 1.00 96.62 102 LEU A C 1
ATOM 732 O O . LEU A 1 102 ? 12.649 1.791 -27.176 1.00 96.62 102 LEU A O 1
ATOM 736 N N . LEU A 1 103 ? 14.890 1.853 -27.125 1.00 96.50 103 LEU A N 1
ATOM 737 C CA . LEU A 1 103 ? 14.979 1.923 -25.664 1.00 96.50 103 LEU A CA 1
ATOM 738 C C . LEU A 1 103 ? 14.340 3.203 -25.112 1.00 96.50 103 LEU A C 1
ATOM 740 O O . LEU A 1 103 ? 13.662 3.153 -24.085 1.00 96.50 103 LEU A O 1
ATOM 744 N N . GLN A 1 104 ? 14.510 4.339 -25.792 1.00 94.69 104 GLN A N 1
ATOM 745 C CA . GLN A 1 104 ? 13.867 5.596 -25.403 1.00 94.69 104 GLN A CA 1
ATOM 746 C C . GLN A 1 104 ? 12.340 5.504 -25.502 1.00 94.69 104 GLN A C 1
ATOM 748 O O . GLN A 1 104 ? 11.644 5.901 -24.564 1.00 94.69 104 GLN A O 1
ATOM 753 N N . GLN A 1 105 ? 11.813 4.924 -26.583 1.00 94.56 105 GLN A N 1
ATOM 754 C CA . GLN A 1 105 ? 10.372 4.707 -26.746 1.00 94.56 105 GLN A CA 1
ATOM 755 C C . GLN A 1 105 ? 9.809 3.775 -25.663 1.00 94.56 105 GLN A C 1
ATOM 757 O O . GLN A 1 105 ? 8.781 4.073 -25.052 1.00 94.56 105 GLN A O 1
ATOM 762 N N . GLN A 1 106 ? 10.500 2.671 -25.363 1.00 94.19 106 GLN A N 1
ATOM 763 C CA . GLN A 1 106 ? 10.091 1.749 -24.300 1.00 94.19 106 GLN A CA 1
ATOM 764 C C . GLN A 1 106 ? 10.122 2.409 -22.919 1.00 94.19 106 GLN A C 1
ATOM 766 O O . GLN A 1 106 ? 9.199 2.224 -22.122 1.00 94.19 106 GLN A O 1
ATOM 771 N N . LEU A 1 107 ? 11.143 3.221 -22.634 1.00 92.81 107 LEU A N 1
ATOM 772 C CA . LEU A 1 107 ? 11.233 3.959 -21.378 1.00 92.81 107 LEU A CA 1
ATOM 773 C C . LEU A 1 107 ? 10.038 4.906 -21.204 1.00 92.81 107 LEU A C 1
ATOM 775 O O . LEU A 1 107 ? 9.456 4.958 -20.121 1.00 92.81 107 LEU A O 1
ATOM 779 N N . GLN A 1 108 ? 9.636 5.607 -22.266 1.00 89.62 108 GLN A N 1
ATOM 780 C CA . GLN A 1 108 ? 8.465 6.487 -22.245 1.00 89.62 108 GLN A CA 1
ATOM 781 C C . GLN A 1 108 ? 7.168 5.710 -21.978 1.00 89.62 108 GLN A C 1
ATOM 783 O O . GLN A 1 108 ? 6.367 6.114 -21.132 1.00 89.62 108 GLN A O 1
ATOM 788 N N . GLN A 1 109 ? 6.979 4.557 -22.626 1.00 91.50 109 GLN A N 1
ATOM 789 C CA . GLN A 1 109 ? 5.816 3.694 -22.384 1.00 91.50 109 GLN A CA 1
ATOM 790 C C . GLN A 1 109 ? 5.764 3.186 -20.937 1.00 91.50 109 GLN A C 1
ATOM 792 O O . GLN A 1 109 ? 4.705 3.209 -20.304 1.00 91.50 109 GLN A O 1
ATOM 797 N N . LEU A 1 110 ? 6.905 2.769 -20.380 1.00 92.06 110 LEU A N 1
ATOM 798 C CA . LEU A 1 110 ? 7.000 2.332 -18.986 1.00 92.06 110 LEU A CA 1
ATOM 799 C C . LEU A 1 110 ? 6.702 3.472 -18.009 1.00 92.06 110 LEU A C 1
ATOM 801 O O . LEU A 1 110 ? 5.998 3.261 -17.021 1.00 92.06 110 LEU A O 1
ATOM 805 N N . GLN A 1 111 ? 7.193 4.682 -18.281 1.00 86.06 111 GLN A N 1
ATOM 806 C CA . GLN A 1 111 ? 6.906 5.857 -17.458 1.00 86.06 111 GLN A CA 1
ATOM 807 C C . GLN A 1 111 ? 5.413 6.198 -17.455 1.00 86.06 111 GLN A C 1
ATOM 809 O O . GLN A 1 111 ? 4.854 6.432 -16.380 1.00 86.06 111 GLN A O 1
ATOM 814 N N . HIS A 1 112 ? 4.765 6.153 -18.622 1.00 87.06 112 HIS A N 1
ATOM 815 C CA . HIS A 1 112 ? 3.327 6.382 -18.745 1.00 87.06 112 HIS A CA 1
ATOM 816 C C . HIS A 1 112 ? 2.518 5.317 -17.992 1.00 87.06 112 HIS A C 1
ATOM 818 O O . HIS A 1 112 ? 1.679 5.646 -17.152 1.00 87.06 112 HIS A O 1
ATOM 824 N N . ARG A 1 113 ? 2.842 4.030 -18.193 1.00 90.00 113 ARG A N 1
ATOM 825 C CA . ARG A 1 113 ? 2.187 2.920 -17.484 1.00 90.00 113 ARG A CA 1
ATOM 826 C C . ARG A 1 113 ? 2.369 3.021 -15.970 1.00 90.00 113 ARG A C 1
ATOM 828 O O . ARG A 1 113 ? 1.423 2.786 -15.224 1.00 90.00 113 ARG A O 1
ATOM 835 N N . ARG A 1 114 ? 3.563 3.397 -15.503 1.00 86.75 114 ARG A N 1
ATOM 836 C CA . ARG A 1 114 ? 3.841 3.618 -14.077 1.00 86.75 114 ARG A CA 1
ATOM 837 C C . ARG A 1 114 ? 2.946 4.712 -13.499 1.00 86.75 114 ARG A C 1
ATOM 839 O O . ARG A 1 114 ? 2.382 4.507 -12.430 1.00 86.75 114 ARG A O 1
ATOM 846 N N . GLN A 1 115 ? 2.816 5.853 -14.177 1.00 85.38 115 GLN A N 1
ATOM 847 C CA . GLN A 1 115 ? 1.983 6.957 -13.692 1.00 85.38 115 GLN A CA 1
ATOM 848 C C . GLN A 1 115 ? 0.502 6.566 -13.658 1.00 85.38 115 GLN A C 1
ATOM 850 O O . GLN A 1 115 ? -0.172 6.826 -12.664 1.00 85.38 115 GLN A O 1
ATOM 855 N N . GLN A 1 116 ? 0.017 5.880 -14.694 1.00 88.38 116 GLN A N 1
ATOM 856 C CA . GLN A 1 116 ? -1.360 5.396 -14.744 1.00 88.38 116 GLN A CA 1
ATOM 857 C C . GLN A 1 116 ? -1.659 4.432 -13.589 1.00 88.38 116 GLN A C 1
ATOM 859 O O . GLN A 1 116 ? -2.669 4.582 -12.902 1.00 88.38 116 GLN A O 1
ATOM 864 N N . LEU A 1 117 ? -0.768 3.467 -13.338 1.00 88.81 117 LEU A N 1
ATOM 865 C CA . LEU A 1 117 ? -0.915 2.538 -12.219 1.00 88.81 117 LEU A CA 1
ATOM 866 C C . LEU A 1 117 ? -0.855 3.265 -10.874 1.00 88.81 117 LEU A C 1
ATOM 868 O O . LEU A 1 117 ? -1.674 2.980 -10.007 1.00 88.81 117 LEU A O 1
ATOM 872 N N . LEU A 1 118 ? 0.060 4.223 -10.705 1.00 88.31 118 LEU A N 1
ATOM 873 C CA . LEU A 1 118 ? 0.152 5.030 -9.488 1.00 88.31 118 LEU A CA 1
ATOM 874 C C . LEU A 1 118 ? -1.163 5.770 -9.211 1.00 88.31 118 LEU A C 1
ATOM 876 O O . LEU A 1 118 ? -1.682 5.684 -8.104 1.00 88.31 118 LEU A O 1
ATOM 880 N N . GLN A 1 119 ? -1.721 6.452 -10.215 1.00 88.12 119 GLN A N 1
ATOM 881 C CA . GLN A 1 119 ? -2.986 7.178 -10.082 1.00 88.12 119 GLN A CA 1
ATOM 882 C C . GLN A 1 119 ? -4.145 6.237 -9.744 1.00 88.12 119 GLN A C 1
ATOM 884 O O . GLN A 1 119 ? -4.923 6.524 -8.838 1.00 88.12 119 GLN A O 1
ATOM 889 N N . GLN A 1 120 ? -4.233 5.086 -10.416 1.00 90.38 120 GLN A N 1
ATOM 890 C CA . GLN A 1 120 ? -5.266 4.087 -10.136 1.00 90.38 120 GLN A CA 1
ATOM 891 C C . GLN A 1 120 ? -5.162 3.527 -8.715 1.00 90.38 120 GLN A C 1
ATOM 893 O O . GLN A 1 120 ? -6.180 3.377 -8.043 1.00 90.38 120 GLN A O 1
ATOM 898 N N . GLN A 1 121 ? -3.951 3.211 -8.246 1.00 90.44 121 GLN A N 1
ATOM 899 C CA . GLN A 1 121 ? -3.760 2.714 -6.884 1.00 90.44 121 GLN A CA 1
ATOM 900 C C . GLN A 1 121 ? -4.058 3.797 -5.850 1.00 90.44 121 GLN A C 1
ATOM 902 O O . GLN A 1 121 ? -4.743 3.518 -4.872 1.00 90.44 121 GLN A O 1
ATOM 907 N N . LEU A 1 122 ? -3.626 5.038 -6.088 1.00 91.75 122 LEU A N 1
ATOM 908 C CA . LEU A 1 122 ? -3.897 6.146 -5.179 1.00 91.75 122 LEU A CA 1
ATOM 909 C C . LEU A 1 122 ? -5.401 6.403 -5.036 1.00 91.75 122 LEU A C 1
ATOM 911 O O . LEU A 1 122 ? -5.881 6.512 -3.918 1.00 91.75 122 LEU A O 1
ATOM 915 N N . GLN A 1 123 ? -6.155 6.408 -6.140 1.00 91.94 123 GLN A N 1
ATOM 916 C CA . GLN A 1 123 ? -7.616 6.561 -6.111 1.00 91.94 123 GLN A CA 1
ATOM 917 C C . GLN A 1 123 ? -8.312 5.436 -5.335 1.00 91.94 123 GLN A C 1
ATOM 919 O O . GLN A 1 123 ? -9.289 5.676 -4.629 1.00 91.94 123 GLN A O 1
ATOM 924 N N . ARG A 1 124 ? -7.812 4.198 -5.440 1.00 91.94 124 ARG A N 1
ATOM 925 C CA . ARG A 1 124 ? -8.342 3.062 -4.669 1.00 91.94 124 ARG A CA 1
ATOM 926 C C . ARG A 1 124 ? -8.068 3.216 -3.180 1.00 91.94 124 ARG A C 1
ATOM 928 O O . ARG A 1 124 ? -8.971 3.012 -2.372 1.00 91.94 124 ARG A O 1
ATOM 935 N N . VAL A 1 125 ? -6.834 3.570 -2.823 1.00 93.62 125 VAL A N 1
ATOM 936 C CA . VAL A 1 125 ? -6.453 3.806 -1.427 1.00 93.62 125 VAL A CA 1
ATOM 937 C C . VAL A 1 125 ? -7.251 4.980 -0.860 1.00 93.62 125 VAL A C 1
ATOM 939 O O . VAL A 1 125 ? -7.762 4.854 0.244 1.00 93.62 125 VAL A O 1
ATOM 942 N N . ASP A 1 126 ? -7.441 6.059 -1.623 1.00 94.25 126 ASP A N 1
ATOM 943 C CA . ASP A 1 126 ? -8.230 7.232 -1.228 1.00 94.25 126 ASP A CA 1
ATOM 944 C C . ASP A 1 126 ? -9.688 6.885 -0.915 1.00 94.25 126 ASP A C 1
ATOM 946 O O . ASP A 1 126 ? -10.175 7.221 0.161 1.00 94.25 126 ASP A O 1
ATOM 950 N N . ALA A 1 127 ? -10.354 6.114 -1.779 1.00 93.06 127 ALA A N 1
ATOM 951 C CA . ALA A 1 127 ? -11.738 5.698 -1.553 1.00 93.06 127 ALA A CA 1
ATOM 952 C C . ALA A 1 127 ? -11.911 4.846 -0.279 1.00 93.06 127 ALA A C 1
ATOM 954 O O . ALA A 1 127 ? -12.879 5.010 0.468 1.00 93.06 127 ALA A O 1
ATOM 955 N N . HIS A 1 128 ? -10.973 3.931 -0.007 1.00 92.81 128 HIS A N 1
ATOM 956 C CA . HIS A 1 128 ? -10.992 3.153 1.235 1.00 92.81 128 HIS A CA 1
ATOM 957 C C . HIS A 1 128 ? -10.618 4.004 2.449 1.00 92.81 128 HIS A C 1
ATOM 959 O O . HIS A 1 128 ? -11.207 3.846 3.518 1.00 92.81 128 HIS A O 1
ATOM 965 N N . PHE A 1 129 ? -9.666 4.917 2.287 1.00 94.31 129 PHE A N 1
ATOM 966 C CA . PHE A 1 129 ? -9.197 5.797 3.344 1.00 94.31 129 PHE A CA 1
ATOM 967 C C . PHE A 1 129 ? -10.286 6.763 3.801 1.00 94.31 129 PHE A C 1
ATOM 969 O O . PHE A 1 129 ? -10.510 6.874 5.005 1.00 94.31 129 PHE A O 1
ATOM 976 N N . SER A 1 130 ? -11.020 7.388 2.876 1.00 93.06 130 SER A N 1
ATOM 977 C CA . SER A 1 130 ? -12.133 8.278 3.212 1.00 93.06 130 SER A CA 1
ATOM 978 C C . SER A 1 130 ? -13.236 7.529 3.966 1.00 93.06 130 SER A C 1
ATOM 980 O O . SER A 1 130 ? -13.689 7.993 5.010 1.00 93.06 130 SER A O 1
ATOM 982 N N . SER A 1 131 ? -13.601 6.327 3.501 1.00 91.69 131 SER A N 1
ATOM 983 C CA . SER A 1 131 ? -14.636 5.500 4.131 1.00 91.69 131 SER A CA 1
ATOM 984 C C . SER A 1 131 ? -14.251 5.040 5.543 1.00 91.69 131 SER A C 1
ATOM 986 O O . SER A 1 131 ? -15.058 5.144 6.466 1.00 91.69 131 SER A O 1
ATOM 988 N N . LEU A 1 132 ? -13.013 4.575 5.744 1.00 92.12 132 LEU A N 1
ATOM 989 C CA . LEU A 1 132 ? -12.531 4.159 7.067 1.00 92.12 132 LEU A CA 1
ATOM 990 C C . LEU A 1 132 ? -12.361 5.345 8.017 1.00 92.12 132 LEU A C 1
ATOM 992 O O . LEU A 1 132 ? -12.638 5.232 9.211 1.00 92.12 132 LEU A O 1
ATOM 996 N N . PHE A 1 133 ? -11.909 6.490 7.506 1.00 92.62 133 PHE A N 1
ATOM 997 C CA . PHE A 1 133 ? -11.716 7.676 8.329 1.00 92.62 133 PHE A CA 1
ATOM 998 C C . PHE A 1 133 ? -13.046 8.228 8.850 1.00 92.62 133 PHE A C 1
ATOM 1000 O O . PHE A 1 133 ? -13.132 8.561 10.030 1.00 92.62 133 PHE A O 1
ATOM 1007 N N . GLU A 1 134 ? -14.096 8.243 8.023 1.00 90.88 134 GLU A N 1
ATOM 1008 C CA . GLU A 1 134 ? -15.455 8.621 8.440 1.00 90.88 134 GLU A CA 1
ATOM 1009 C C . GLU A 1 134 ? -16.017 7.690 9.530 1.00 90.88 134 GLU A C 1
ATOM 1011 O O . GLU A 1 134 ? -16.711 8.145 10.442 1.00 90.88 134 GLU A O 1
ATOM 1016 N N . GLN A 1 135 ? -15.685 6.394 9.484 1.00 90.38 135 GLN A N 1
ATOM 1017 C CA . GLN A 1 135 ? -16.073 5.429 10.523 1.00 90.38 135 GLN A CA 1
ATOM 1018 C C . GLN A 1 135 ? -15.340 5.667 11.854 1.00 90.38 135 GLN A C 1
ATOM 1020 O O . GLN A 1 135 ? -15.926 5.518 12.929 1.00 90.38 135 GLN A O 1
ATOM 1025 N N . LEU A 1 136 ? -14.060 6.045 11.805 1.00 90.19 136 LEU A N 1
ATOM 1026 C CA . LEU A 1 136 ? -13.241 6.302 12.995 1.00 90.19 136 LEU A CA 1
ATOM 1027 C C . LEU A 1 136 ? -13.549 7.672 13.625 1.00 90.19 136 LEU A C 1
ATOM 1029 O O . LEU A 1 136 ? -13.625 7.804 14.855 1.00 90.19 136 LEU A O 1
ATOM 1033 N N . VAL A 1 137 ? -13.754 8.691 12.789 1.00 89.25 137 VAL A N 1
ATOM 1034 C CA . VAL A 1 137 ? -13.993 10.083 13.177 1.00 89.25 137 VAL A CA 1
ATOM 1035 C C . VAL A 1 137 ? -15.317 10.558 12.550 1.00 89.25 137 VAL A C 1
ATOM 1037 O O . VAL A 1 137 ? -15.336 10.955 11.386 1.00 89.25 137 VAL A O 1
ATOM 1040 N N . PRO A 1 138 ? -16.439 10.567 13.295 1.00 84.94 138 PRO A N 1
ATOM 1041 C CA . PRO A 1 138 ? -17.723 11.026 12.783 1.00 84.94 138 PRO A CA 1
ATOM 1042 C C . PRO A 1 138 ? -17.637 12.511 12.427 1.00 84.94 138 PRO A C 1
ATOM 1044 O O . PRO A 1 138 ? -17.264 13.341 13.258 1.00 84.94 138 PRO A O 1
ATOM 1047 N N . GLY A 1 139 ? -17.981 12.845 11.184 1.00 83.56 139 GLY A N 1
ATOM 1048 C CA . GLY A 1 139 ? -17.856 14.206 10.656 1.00 83.56 139 GLY A CA 1
ATOM 1049 C C . GLY A 1 139 ? -16.426 14.606 10.279 1.00 83.56 139 GLY A C 1
ATOM 1050 O O . GLY A 1 139 ? -16.194 15.768 9.945 1.00 83.56 139 GLY A O 1
ATOM 1051 N N . GLY A 1 140 ? -15.472 13.674 10.336 1.00 86.19 140 GLY A N 1
ATOM 1052 C CA . GLY A 1 140 ? -14.141 13.851 9.780 1.00 86.19 140 GLY A CA 1
ATOM 1053 C C . GLY A 1 140 ? -14.099 13.464 8.303 1.00 86.19 140 GLY A C 1
ATOM 1054 O O . GLY A 1 140 ? -14.786 12.544 7.877 1.00 86.19 140 GLY A O 1
ATOM 1055 N N . THR A 1 141 ? -13.271 14.149 7.520 1.00 87.75 141 THR A N 1
ATOM 1056 C CA . THR A 1 141 ? -13.021 13.806 6.112 1.00 87.75 141 THR A CA 1
ATOM 1057 C C . THR A 1 141 ? -11.526 13.713 5.871 1.00 87.75 141 THR A C 1
ATOM 1059 O O . THR A 1 141 ? -10.781 14.596 6.309 1.00 87.75 141 THR A O 1
ATOM 1062 N N . ALA A 1 142 ? -11.099 12.700 5.128 1.00 89.75 142 ALA A N 1
ATOM 1063 C CA . ALA A 1 142 ? -9.710 12.508 4.745 1.00 89.75 142 ALA A CA 1
ATOM 1064 C C . ALA A 1 142 ? -9.591 12.344 3.228 1.00 89.75 142 ALA A C 1
ATOM 1066 O O . ALA A 1 142 ? -10.457 11.720 2.614 1.00 89.75 142 ALA A O 1
ATOM 1067 N N . ARG A 1 143 ? -8.550 12.940 2.638 1.00 90.25 143 ARG A N 1
ATOM 1068 C CA . ARG A 1 143 ? -8.234 12.851 1.208 1.00 90.25 143 ARG A CA 1
ATOM 1069 C C . ARG A 1 143 ? -6.736 12.717 0.975 1.00 90.25 143 ARG A C 1
ATOM 1071 O O . ARG A 1 143 ? -5.933 13.286 1.718 1.00 90.25 143 ARG A O 1
ATOM 1078 N N . LEU A 1 144 ? -6.386 11.981 -0.069 1.00 90.44 144 LEU A N 1
ATOM 1079 C CA . LEU A 1 144 ? -5.035 11.784 -0.575 1.00 90.44 144 LEU A CA 1
ATOM 1080 C C . LEU A 1 144 ? -4.909 12.459 -1.942 1.00 90.44 144 LEU A C 1
ATOM 1082 O O . LEU A 1 144 ? -5.587 12.078 -2.895 1.00 90.44 144 LEU A O 1
ATOM 1086 N N . GLU A 1 145 ? -4.015 13.438 -2.052 1.00 86.06 145 GLU A N 1
ATOM 1087 C CA . GLU A 1 145 ? -3.772 14.162 -3.303 1.00 86.06 145 GLU A CA 1
ATOM 1088 C C . GLU A 1 145 ? -2.322 13.989 -3.761 1.00 86.06 145 GLU A C 1
ATOM 1090 O O . GLU A 1 145 ? -1.382 13.986 -2.963 1.00 86.06 145 GLU A O 1
ATOM 1095 N N . LEU A 1 146 ? -2.132 13.805 -5.068 1.00 85.88 146 LEU A N 1
ATOM 1096 C CA . LEU A 1 146 ? -0.806 13.708 -5.668 1.00 85.88 146 LEU A CA 1
ATOM 1097 C C . LEU A 1 146 ? -0.278 15.119 -5.936 1.00 85.88 146 LEU A C 1
ATOM 1099 O O . LEU A 1 146 ? -0.905 15.884 -6.665 1.00 85.88 146 LEU A O 1
ATOM 1103 N N . VAL A 1 147 ? 0.883 15.448 -5.373 1.00 84.62 147 VAL A N 1
ATOM 1104 C CA . VAL A 1 147 ? 1.542 16.740 -5.590 1.00 84.62 147 VAL A CA 1
ATOM 1105 C C . VAL A 1 147 ? 2.535 16.606 -6.738 1.00 84.62 147 VAL A C 1
ATOM 1107 O O . VAL A 1 147 ? 3.471 15.801 -6.683 1.00 84.62 147 VAL A O 1
ATOM 1110 N N . GLU A 1 148 ? 2.335 17.413 -7.775 1.00 78.25 148 GLU A N 1
ATOM 1111 C CA . GLU A 1 148 ? 3.219 17.503 -8.939 1.00 78.25 148 GLU A CA 1
ATOM 1112 C C . GLU A 1 148 ? 4.203 18.670 -8.779 1.00 78.25 148 GLU A C 1
ATOM 1114 O O . GLU A 1 148 ? 3.872 19.712 -8.206 1.00 78.25 148 GLU A O 1
ATOM 1119 N N . ASP A 1 149 ? 5.437 18.500 -9.262 1.00 67.94 149 ASP A N 1
ATOM 1120 C CA . ASP A 1 149 ? 6.431 19.572 -9.230 1.00 67.94 149 ASP A CA 1
ATOM 1121 C C . ASP A 1 149 ? 6.108 20.656 -10.279 1.00 67.94 149 ASP A C 1
ATOM 1123 O O . ASP A 1 149 ? 5.989 20.348 -11.468 1.00 67.94 149 ASP A O 1
ATOM 1127 N N . PRO A 1 150 ? 6.046 21.950 -9.897 1.00 59.41 150 PRO A N 1
ATOM 1128 C CA . PRO A 1 150 ? 5.690 23.033 -10.820 1.00 59.41 150 PRO A CA 1
ATOM 1129 C C . PRO A 1 150 ? 6.752 23.292 -11.904 1.00 59.41 150 PRO A C 1
ATOM 1131 O O . PRO A 1 150 ? 6.479 24.004 -12.868 1.00 59.41 150 PRO A O 1
ATOM 1134 N N . GLY A 1 151 ? 7.962 22.739 -11.755 1.00 57.03 151 GLY A N 1
ATOM 1135 C CA . GLY A 1 151 ? 9.080 22.938 -12.683 1.00 57.03 151 GLY A CA 1
ATOM 1136 C C . GLY A 1 151 ? 9.008 22.106 -13.969 1.00 57.03 151 GLY A C 1
ATOM 1137 O O . GLY A 1 151 ? 9.564 22.527 -14.978 1.00 57.03 151 GLY A O 1
ATOM 1138 N N . ASP A 1 152 ? 8.298 20.973 -13.964 1.00 52.31 152 ASP A N 1
ATOM 1139 C CA . ASP A 1 152 ? 8.235 20.060 -15.120 1.00 52.31 152 ASP A CA 1
ATOM 1140 C C . ASP A 1 152 ? 7.023 20.320 -16.035 1.00 52.31 152 ASP A C 1
ATOM 1142 O O . ASP A 1 152 ? 6.958 19.804 -17.152 1.00 52.31 152 ASP A O 1
ATOM 1146 N N . ALA A 1 153 ? 6.081 21.172 -15.618 1.00 49.94 153 ALA A N 1
ATOM 1147 C CA . ALA A 1 153 ? 4.879 21.485 -16.395 1.00 49.94 153 ALA A CA 1
ATOM 1148 C C . ALA A 1 153 ? 5.162 22.276 -17.693 1.00 49.94 153 ALA A C 1
ATOM 1150 O O . ALA A 1 153 ? 4.295 22.368 -18.561 1.00 49.94 153 ALA A O 1
ATOM 1151 N N . SER A 1 154 ? 6.363 22.848 -17.858 1.00 44.88 154 SER A N 1
ATOM 1152 C CA . SER A 1 154 ? 6.689 23.734 -18.988 1.00 44.88 154 SER A CA 1
ATOM 1153 C C . SER A 1 154 ? 7.130 23.013 -20.272 1.00 44.88 154 SER A C 1
ATOM 1155 O O . SER A 1 154 ? 7.282 23.678 -21.296 1.00 44.88 154 SER A O 1
ATOM 1157 N N . LEU A 1 155 ? 7.370 21.696 -20.250 1.00 42.91 155 LEU A N 1
ATOM 1158 C CA . LEU A 1 155 ? 8.054 20.995 -21.351 1.00 42.91 155 LEU A CA 1
ATOM 1159 C C . LEU A 1 155 ? 7.275 19.825 -21.968 1.00 42.91 155 LEU A C 1
ATOM 1161 O O . LEU A 1 155 ? 7.842 19.057 -22.740 1.00 42.91 155 LEU A O 1
ATOM 1165 N N . GLY A 1 156 ? 5.980 19.665 -21.666 1.00 45.19 156 GLY A N 1
ATOM 1166 C CA . GLY A 1 156 ? 5.163 18.567 -22.216 1.00 45.19 156 GLY A CA 1
ATOM 1167 C C . GLY A 1 156 ? 5.618 17.167 -21.775 1.00 45.19 156 GLY A C 1
ATOM 1168 O O . GLY A 1 156 ? 5.028 16.161 -22.164 1.00 45.19 156 GLY A O 1
ATOM 1169 N N . CYS A 1 157 ? 6.656 17.099 -20.943 1.00 47.91 157 CYS A N 1
ATOM 1170 C CA . CYS A 1 157 ? 7.062 15.918 -20.220 1.00 47.91 157 CYS A CA 1
ATOM 1171 C C . CYS A 1 157 ? 6.069 15.709 -19.081 1.00 47.91 157 CYS A C 1
ATOM 1173 O O . CYS A 1 157 ? 5.768 16.627 -18.324 1.00 47.91 157 CYS A O 1
ATOM 1175 N N . ILE A 1 158 ? 5.564 14.486 -18.973 1.00 54.84 158 ILE A N 1
ATOM 1176 C CA . ILE A 1 158 ? 4.772 14.016 -17.843 1.00 54.84 158 ILE A CA 1
ATOM 1177 C C . ILE A 1 158 ? 5.493 14.410 -16.543 1.00 54.84 158 ILE A C 1
ATOM 1179 O O . ILE A 1 158 ? 6.577 13.888 -16.263 1.00 54.84 158 ILE A O 1
ATOM 1183 N N . GLY A 1 159 ? 4.912 15.348 -15.789 1.00 59.56 159 GLY A N 1
ATOM 1184 C CA . GLY A 1 159 ? 5.507 15.887 -14.569 1.00 59.56 159 GLY A CA 1
ATOM 1185 C C . GLY A 1 159 ? 5.838 14.775 -13.582 1.00 59.56 159 GLY A C 1
ATOM 1186 O O . GLY A 1 159 ? 5.047 13.847 -13.374 1.00 59.56 159 GLY A O 1
ATOM 1187 N N . ARG A 1 160 ? 7.038 14.815 -12.996 1.00 66.50 160 ARG A N 1
ATOM 1188 C CA . ARG A 1 160 ? 7.392 13.840 -11.964 1.00 66.50 160 ARG A CA 1
ATOM 1189 C C . ARG A 1 160 ? 6.524 14.084 -10.721 1.00 66.50 160 ARG A C 1
ATOM 1191 O O . ARG A 1 160 ? 6.433 15.222 -10.263 1.00 66.50 160 ARG A O 1
ATOM 1198 N N . PRO A 1 161 ? 5.896 13.037 -10.151 1.00 68.44 161 PRO A N 1
ATOM 1199 C CA . PRO A 1 161 ? 5.192 13.186 -8.887 1.00 68.44 161 PRO A CA 1
ATOM 1200 C C . PRO A 1 161 ? 6.217 13.471 -7.786 1.00 68.44 161 PRO A C 1
ATOM 1202 O O . PRO A 1 161 ? 7.131 12.670 -7.572 1.00 68.44 161 PRO A O 1
ATOM 1205 N N . ARG A 1 162 ? 6.061 14.600 -7.091 1.00 77.88 162 ARG A N 1
ATOM 1206 C CA . ARG A 1 162 ? 6.929 15.013 -5.981 1.00 77.88 162 ARG A CA 1
ATOM 1207 C C . ARG A 1 162 ? 6.640 14.198 -4.727 1.00 77.88 162 ARG A C 1
ATOM 1209 O O . ARG A 1 162 ? 7.547 13.839 -3.979 1.00 77.88 162 ARG A O 1
ATOM 1216 N N . GLY A 1 163 ? 5.361 13.925 -4.485 1.00 82.56 163 GLY A N 1
ATOM 1217 C CA . GLY A 1 163 ? 4.899 13.219 -3.299 1.00 82.56 163 GLY A CA 1
ATOM 1218 C C . GLY A 1 163 ? 3.381 13.135 -3.216 1.00 82.56 163 GLY A C 1
ATOM 1219 O O . GLY A 1 163 ? 2.668 13.576 -4.113 1.00 82.56 163 GLY A O 1
ATOM 1220 N N . VAL A 1 164 ? 2.903 12.550 -2.121 1.00 86.00 164 VAL A N 1
ATOM 1221 C CA . VAL A 1 164 ? 1.479 12.460 -1.788 1.00 86.00 164 VAL A CA 1
ATOM 1222 C C . VAL A 1 164 ? 1.228 13.333 -0.567 1.00 86.00 164 VAL A C 1
ATOM 1224 O O . VAL A 1 164 ? 1.913 13.195 0.448 1.00 86.00 164 VAL A O 1
ATOM 1227 N N . GLU A 1 165 ? 0.259 14.231 -0.672 1.00 87.62 165 GLU A N 1
ATOM 1228 C CA . GLU A 1 165 ? -0.206 15.060 0.429 1.00 87.62 165 GLU A CA 1
ATOM 1229 C C . GLU A 1 165 ? -1.459 14.444 1.055 1.00 87.62 165 GLU A C 1
ATOM 1231 O O . GLU A 1 165 ? -2.357 13.960 0.364 1.00 87.62 165 GLU A O 1
ATOM 1236 N N . ILE A 1 166 ? -1.500 14.442 2.388 1.00 89.19 166 ILE A N 1
ATOM 1237 C CA . ILE A 1 166 ? -2.610 13.893 3.166 1.00 89.19 166 ILE A CA 1
ATOM 1238 C C . ILE A 1 166 ? -3.375 15.065 3.768 1.00 89.19 166 ILE A C 1
ATOM 1240 O O . ILE A 1 166 ? -2.880 15.754 4.662 1.00 89.19 166 ILE A O 1
ATOM 1244 N N . GLN A 1 167 ? -4.597 15.263 3.295 1.00 87.94 167 GLN A N 1
ATOM 1245 C CA . GLN A 1 167 ? -5.489 16.320 3.739 1.00 87.94 167 GLN A CA 1
ATOM 1246 C C . GLN A 1 167 ? -6.507 15.759 4.732 1.00 87.94 167 GLN A C 1
ATOM 1248 O O . GLN A 1 167 ? -7.352 14.936 4.380 1.00 87.94 167 GLN A O 1
ATOM 1253 N N . LEU A 1 168 ? -6.447 16.222 5.982 1.00 87.88 168 LEU A N 1
ATOM 1254 C CA . LEU A 1 168 ? -7.288 15.723 7.073 1.00 87.88 168 LEU A CA 1
ATOM 1255 C C . LEU A 1 168 ? -8.168 16.833 7.647 1.00 87.88 168 LEU A C 1
ATOM 1257 O O . LEU A 1 168 ? -7.717 17.960 7.860 1.00 87.88 168 LEU A O 1
ATOM 1261 N N . ARG A 1 169 ? -9.419 16.486 7.955 1.00 85.88 169 ARG A N 1
ATOM 1262 C CA . ARG A 1 169 ? -10.359 17.314 8.718 1.00 85.88 169 ARG A CA 1
ATOM 1263 C C . ARG A 1 169 ? -10.997 16.454 9.803 1.00 85.88 169 ARG A C 1
ATOM 1265 O O . ARG A 1 169 ? -11.572 15.423 9.485 1.00 85.88 169 ARG A O 1
ATOM 1272 N N . PHE A 1 170 ? -10.899 16.866 11.067 1.00 80.44 170 PHE A N 1
ATOM 1273 C CA . PHE A 1 170 ? -11.382 16.084 12.219 1.00 80.44 170 PHE A CA 1
ATOM 1274 C C . PHE A 1 170 ? -12.751 16.528 12.756 1.00 80.44 170 PHE A C 1
ATOM 1276 O O . PHE A 1 170 ? -13.352 15.799 13.537 1.00 80.44 170 PHE A O 1
ATOM 1283 N N . SER A 1 171 ? -13.245 17.710 12.379 1.00 73.62 171 SER A N 1
ATOM 1284 C CA . SER A 1 171 ? -14.544 18.218 12.829 1.00 73.62 171 SER A CA 1
ATOM 1285 C C . SER A 1 171 ? -15.244 18.972 11.708 1.00 73.62 171 SER A C 1
ATOM 1287 O O . SER A 1 171 ? -14.673 19.899 11.138 1.00 73.62 171 SER A O 1
ATOM 1289 N N . ALA A 1 172 ? -16.500 18.612 11.446 1.00 58.84 172 ALA A N 1
ATOM 1290 C CA . ALA A 1 172 ? -17.396 19.351 10.560 1.00 58.84 172 ALA A CA 1
ATOM 1291 C C . ALA A 1 172 ? -17.864 20.698 11.154 1.00 58.84 172 ALA A C 1
ATOM 1293 O O . ALA A 1 172 ? -18.421 21.517 10.430 1.00 58.84 172 ALA A O 1
ATOM 1294 N N . ALA A 1 173 ? -17.665 20.927 12.462 1.00 54.88 173 ALA A N 1
ATOM 1295 C CA . ALA A 1 173 ? -18.150 22.116 13.172 1.00 54.88 173 ALA A CA 1
ATOM 1296 C C . ALA A 1 173 ? -17.154 23.289 13.183 1.00 54.88 173 ALA A C 1
ATOM 1298 O O . ALA A 1 173 ? -17.528 24.407 13.536 1.00 54.88 173 ALA A O 1
ATOM 1299 N N . ALA A 1 174 ? -15.892 23.059 12.809 1.00 53.44 174 ALA A N 1
ATOM 1300 C CA . ALA A 1 174 ? -14.963 24.155 12.584 1.00 53.44 174 ALA A CA 1
ATOM 1301 C C . ALA A 1 174 ? -15.314 24.793 11.233 1.00 53.44 174 ALA A C 1
ATOM 1303 O O . ALA A 1 174 ? -15.167 24.165 10.189 1.00 53.44 174 ALA A O 1
ATOM 1304 N N . ASN A 1 175 ? -15.782 26.043 11.258 1.00 50.38 175 ASN A N 1
ATOM 1305 C CA . ASN A 1 175 ? -16.095 26.857 10.073 1.00 50.38 175 ASN A CA 1
ATOM 1306 C C . ASN A 1 175 ? -14.885 27.102 9.145 1.00 50.38 175 ASN A C 1
ATOM 1308 O O . ASN A 1 175 ? -15.018 27.742 8.100 1.00 50.38 175 ASN A O 1
ATOM 1312 N N . ASP A 1 176 ? -13.718 26.580 9.506 1.00 52.19 176 ASP A N 1
ATOM 1313 C CA . ASP A 1 176 ? -12.490 26.720 8.756 1.00 52.19 176 ASP A CA 1
ATOM 1314 C C . ASP A 1 176 ? -12.402 25.592 7.728 1.00 52.19 176 ASP A C 1
ATOM 1316 O O . ASP A 1 176 ? -12.165 24.424 8.033 1.00 52.19 176 ASP A O 1
ATOM 1320 N N . LYS A 1 177 ? -12.562 25.964 6.457 1.00 54.72 177 LYS A N 1
ATOM 1321 C CA . LYS A 1 177 ? -12.329 25.096 5.290 1.00 54.72 177 LYS A CA 1
ATOM 1322 C C . LYS A 1 177 ? -10.864 24.646 5.158 1.00 54.72 177 LYS A C 1
ATOM 1324 O O . LYS A 1 177 ? -10.524 23.975 4.182 1.00 54.72 177 LYS A O 1
ATOM 1329 N N . GLU A 1 178 ? -9.995 25.005 6.097 1.00 60.34 178 GLU A N 1
ATOM 1330 C CA . GLU A 1 178 ? -8.570 24.724 6.035 1.00 60.34 178 GLU A CA 1
ATOM 1331 C C . GLU A 1 178 ? -8.269 23.281 6.444 1.00 60.34 178 GLU A C 1
ATOM 1333 O O . GLU A 1 178 ? -8.621 22.802 7.521 1.00 60.34 178 GLU A O 1
ATOM 1338 N N . HIS A 1 179 ? -7.601 22.568 5.543 1.00 68.06 179 HIS A N 1
ATOM 1339 C CA . HIS A 1 179 ? -6.979 21.292 5.851 1.00 68.06 179 HIS A CA 1
ATOM 1340 C C . HIS A 1 179 ? -5.833 21.551 6.829 1.00 68.06 179 HIS A C 1
ATOM 1342 O O . HIS A 1 179 ? -4.964 22.383 6.561 1.00 68.06 179 HIS A O 1
ATOM 1348 N N . LEU A 1 180 ? -5.826 20.868 7.976 1.00 69.06 180 LEU A N 1
ATOM 1349 C CA . LEU A 1 180 ? -4.734 21.047 8.926 1.00 69.06 180 LEU A CA 1
ATOM 1350 C C . LEU A 1 180 ? -3.502 20.276 8.434 1.00 69.06 180 LEU A C 1
ATOM 1352 O O . LEU A 1 180 ? -3.603 19.066 8.210 1.00 69.06 180 LEU A O 1
ATOM 1356 N N . PRO A 1 181 ? -2.325 20.923 8.329 1.00 73.25 181 PRO A N 1
ATOM 1357 C CA . PRO A 1 181 ? -1.099 20.202 8.038 1.00 73.25 181 PRO A CA 1
ATOM 1358 C C . PRO A 1 181 ? -0.814 19.220 9.175 1.00 73.25 181 PRO A C 1
ATOM 1360 O O . PRO A 1 181 ? -1.002 19.541 10.353 1.00 73.25 181 PRO A O 1
ATOM 1363 N N . MET A 1 182 ? -0.291 18.040 8.836 1.00 78.62 182 MET A N 1
ATOM 1364 C CA . MET A 1 182 ? -0.042 16.956 9.796 1.00 78.62 182 MET A CA 1
ATOM 1365 C C . MET A 1 182 ? 0.775 17.406 11.019 1.00 78.62 182 MET A C 1
ATOM 1367 O O . MET A 1 182 ? 0.566 16.917 12.125 1.00 78.62 182 MET A O 1
ATOM 1371 N N . GLN A 1 183 ? 1.668 18.384 10.854 1.00 82.56 183 GLN A N 1
ATOM 1372 C CA . GLN A 1 183 ? 2.489 18.949 11.929 1.00 82.56 183 GLN A CA 1
ATOM 1373 C C . GLN A 1 183 ? 1.666 19.538 13.088 1.00 82.56 183 GLN A C 1
ATOM 1375 O O . GLN A 1 183 ? 2.108 19.447 14.231 1.00 82.56 183 GLN A O 1
ATOM 1380 N N . ARG A 1 184 ? 0.468 20.077 12.816 1.00 83.44 184 ARG A N 1
ATOM 1381 C CA . ARG A 1 184 ? -0.417 20.706 13.814 1.00 83.44 184 ARG A CA 1
ATOM 1382 C C . ARG A 1 184 ? -1.365 19.730 14.521 1.00 83.44 184 ARG A C 1
ATOM 1384 O O . ARG A 1 184 ? -2.100 20.148 15.409 1.00 83.44 184 ARG A O 1
ATOM 1391 N N . LEU A 1 185 ? -1.374 18.454 14.138 1.00 84.44 185 LEU A N 1
ATOM 1392 C CA . LEU A 1 185 ? -2.269 17.456 14.728 1.00 84.44 185 LEU A CA 1
ATOM 1393 C C . LEU A 1 185 ? -1.769 16.972 16.095 1.00 84.44 185 LEU A C 1
ATOM 1395 O O . LEU A 1 185 ? -0.562 16.874 16.335 1.00 84.44 185 LEU A O 1
ATOM 1399 N N . SER A 1 186 ? -2.708 16.608 16.970 1.00 86.94 186 SER A N 1
ATOM 1400 C CA . SER A 1 186 ? -2.401 15.940 18.242 1.00 86.94 186 SER A CA 1
ATOM 1401 C C . SER A 1 186 ? -1.804 14.545 18.006 1.00 86.94 186 SER A C 1
ATOM 1403 O O . SER A 1 186 ? -2.075 13.917 16.982 1.00 86.94 186 SER A O 1
ATOM 1405 N N . GLY A 1 187 ? -1.021 14.028 18.959 1.00 86.69 187 GLY A N 1
ATOM 1406 C CA . GLY A 1 187 ? -0.436 12.683 18.885 1.00 86.69 187 GLY A CA 1
ATOM 1407 C C . GLY A 1 187 ? -1.482 11.602 18.593 1.00 86.69 187 GLY A C 1
ATOM 1408 O O . GLY A 1 187 ? -1.333 10.860 17.627 1.00 86.69 187 GLY A O 1
ATOM 1409 N N . GLY A 1 188 ? -2.600 11.598 19.327 1.00 87.12 188 GLY A N 1
ATOM 1410 C CA . GLY A 1 188 ? -3.686 10.638 19.095 1.00 87.12 188 GLY A CA 1
ATOM 1411 C C . GLY A 1 188 ? -4.366 10.798 17.731 1.00 87.12 188 GLY A C 1
ATOM 1412 O O . GLY A 1 188 ? -4.693 9.808 17.084 1.00 87.12 188 GLY A O 1
ATOM 1413 N N . GLN A 1 189 ? -4.512 12.031 17.232 1.00 88.19 189 GLN A N 1
ATOM 1414 C CA . GLN A 1 189 ? -5.067 12.292 15.895 1.00 88.19 189 GLN A CA 1
ATOM 1415 C C . GLN A 1 189 ? -4.158 11.753 14.783 1.00 88.19 189 GLN A C 1
ATOM 1417 O O . GLN A 1 189 ? -4.652 11.185 13.809 1.00 88.19 189 GLN A O 1
ATOM 1422 N N . LYS A 1 190 ? -2.834 11.888 14.940 1.00 90.25 190 LYS A N 1
ATOM 1423 C CA . LYS A 1 190 ? -1.856 11.293 14.017 1.00 90.25 190 LYS A CA 1
ATOM 1424 C C . LYS A 1 190 ? -1.954 9.772 14.025 1.00 90.25 190 LYS A C 1
ATOM 1426 O O . LYS A 1 190 ? -1.957 9.175 12.954 1.00 90.25 190 LYS A O 1
ATOM 1431 N N . THR A 1 191 ? -2.092 9.160 15.201 1.00 90.75 191 THR A N 1
ATOM 1432 C CA . THR A 1 191 ? -2.242 7.705 15.332 1.00 90.75 191 THR A CA 1
ATOM 1433 C C . THR A 1 191 ? -3.518 7.202 14.658 1.00 90.75 191 THR A C 1
ATOM 1435 O O . THR A 1 191 ? -3.444 6.245 13.895 1.00 90.75 191 THR A O 1
ATOM 1438 N N . VAL A 1 192 ? -4.663 7.877 14.838 1.00 90.88 192 VAL A N 1
ATOM 1439 C CA . VAL A 1 192 ? -5.915 7.520 14.136 1.00 90.88 192 VAL A CA 1
ATOM 1440 C C . VAL A 1 192 ? -5.742 7.617 12.621 1.00 90.88 192 VAL A C 1
ATOM 1442 O O . VAL A 1 192 ? -6.107 6.688 11.903 1.00 90.88 192 VAL A O 1
ATOM 1445 N N . ALA A 1 193 ? -5.165 8.715 12.126 1.00 91.06 193 ALA A N 1
ATOM 1446 C CA . ALA A 1 193 ? -4.947 8.899 10.694 1.00 91.06 193 ALA A CA 1
ATOM 1447 C C . ALA A 1 193 ? -4.000 7.836 10.111 1.00 91.06 193 ALA A C 1
ATOM 1449 O O . ALA A 1 193 ? -4.271 7.290 9.043 1.00 91.06 193 ALA A O 1
ATOM 1450 N N . ALA A 1 194 ? -2.922 7.501 10.824 1.00 91.75 194 ALA A N 1
ATOM 1451 C CA . ALA A 1 194 ? -1.978 6.464 10.418 1.00 91.75 194 ALA A CA 1
ATOM 1452 C C . ALA A 1 194 ? -2.618 5.068 10.413 1.00 91.75 194 ALA A C 1
ATOM 1454 O O . ALA A 1 194 ? -2.440 4.318 9.456 1.00 91.75 194 ALA A O 1
ATOM 1455 N N . ALA A 1 195 ? -3.402 4.735 11.441 1.00 90.50 195 ALA A N 1
ATOM 1456 C CA . ALA A 1 195 ? -4.112 3.464 11.530 1.00 90.50 195 ALA A CA 1
ATOM 1457 C C . ALA A 1 195 ? -5.160 3.317 10.413 1.00 90.50 195 ALA A C 1
ATOM 1459 O O . ALA A 1 195 ? -5.233 2.272 9.766 1.00 90.50 195 ALA A O 1
ATOM 1460 N N . ALA A 1 196 ? -5.916 4.383 10.132 1.00 92.31 196 ALA A N 1
ATOM 1461 C CA . ALA A 1 196 ? -6.871 4.428 9.027 1.00 92.31 196 ALA A CA 1
ATOM 1462 C C . ALA A 1 196 ? -6.181 4.214 7.672 1.00 92.31 196 ALA A C 1
ATOM 1464 O O . ALA A 1 196 ? -6.641 3.408 6.865 1.00 92.31 196 ALA A O 1
ATOM 1465 N N . LEU A 1 197 ? -5.053 4.894 7.439 1.00 92.62 197 LEU A N 1
ATOM 1466 C CA . LEU A 1 197 ? -4.281 4.765 6.203 1.00 92.62 197 LEU A CA 1
ATOM 1467 C C . LEU A 1 197 ? -3.699 3.357 6.043 1.00 92.62 197 LEU A C 1
ATOM 1469 O O . LEU A 1 197 ? -3.746 2.790 4.953 1.00 92.62 197 LEU A O 1
ATOM 1473 N N . LEU A 1 198 ? -3.186 2.773 7.128 1.00 92.19 198 LEU A N 1
ATOM 1474 C CA . LEU A 1 198 ? -2.651 1.416 7.127 1.00 92.19 198 LEU A CA 1
ATOM 1475 C C . LEU A 1 198 ? -3.731 0.406 6.733 1.00 92.19 198 LEU A C 1
ATOM 1477 O O . LEU A 1 198 ? -3.505 -0.398 5.831 1.00 92.19 198 LEU A O 1
ATOM 1481 N N . LEU A 1 199 ? -4.913 0.474 7.351 1.00 89.44 199 LEU A N 1
ATOM 1482 C CA . LEU A 1 199 ? -6.025 -0.414 7.010 1.00 89.44 199 LEU A CA 1
ATOM 1483 C C . LEU A 1 199 ? -6.521 -0.187 5.576 1.00 89.44 199 LEU A C 1
ATOM 1485 O O . LEU A 1 199 ? -6.755 -1.158 4.856 1.00 89.44 199 LEU A O 1
ATOM 1489 N N . ALA A 1 200 ? -6.610 1.067 5.129 1.00 91.88 200 ALA A N 1
ATOM 1490 C CA . ALA A 1 200 ? -6.999 1.403 3.762 1.00 91.88 200 ALA A CA 1
ATOM 1491 C C . ALA A 1 200 ? -6.028 0.824 2.725 1.00 91.88 200 ALA A C 1
ATOM 1493 O O . ALA A 1 200 ? -6.462 0.253 1.725 1.00 91.88 200 ALA A O 1
ATOM 1494 N N . GLN A 1 201 ? -4.721 0.899 2.989 1.00 90.19 201 GLN A N 1
ATOM 1495 C CA . GLN A 1 201 ? -3.704 0.314 2.121 1.00 90.19 201 GLN A CA 1
ATOM 1496 C C . GLN A 1 201 ? -3.826 -1.212 2.044 1.00 90.19 201 GLN A C 1
ATOM 1498 O O . GLN A 1 201 ? -3.724 -1.776 0.953 1.00 90.19 201 GLN A O 1
ATOM 1503 N N . GLN A 1 202 ? -4.051 -1.888 3.177 1.00 88.19 202 GLN A N 1
ATOM 1504 C CA . GLN A 1 202 ? -4.241 -3.342 3.176 1.00 88.19 202 GLN A CA 1
ATOM 1505 C C . GLN A 1 202 ? -5.489 -3.732 2.373 1.00 88.19 202 GLN A C 1
ATOM 1507 O O . GLN A 1 202 ? -5.422 -4.636 1.543 1.00 88.19 202 GLN A O 1
ATOM 1512 N N . LEU A 1 203 ? -6.599 -3.004 2.542 1.00 86.56 203 LEU A N 1
ATOM 1513 C CA . LEU A 1 203 ? -7.847 -3.248 1.806 1.00 86.56 203 LEU A CA 1
ATOM 1514 C C . LEU A 1 203 ? -7.681 -3.037 0.298 1.00 86.56 203 LEU A C 1
ATOM 1516 O O . LEU A 1 203 ? -8.110 -3.877 -0.497 1.00 86.56 203 LEU A O 1
ATOM 1520 N N . ALA A 1 204 ? -6.990 -1.966 -0.098 1.00 86.81 204 ALA A N 1
ATOM 1521 C CA . ALA A 1 204 ? -6.690 -1.695 -1.498 1.00 86.81 204 ALA A CA 1
ATOM 1522 C C . ALA A 1 204 ? -5.837 -2.814 -2.123 1.00 86.81 204 ALA A C 1
ATOM 1524 O O . ALA A 1 204 ? -6.120 -3.252 -3.241 1.00 86.81 204 ALA A O 1
ATOM 1525 N N . ASN A 1 205 ? -4.847 -3.334 -1.391 1.00 81.44 205 ASN A N 1
ATOM 1526 C CA . ASN A 1 205 ? -3.964 -4.395 -1.875 1.00 81.44 205 ASN A CA 1
ATOM 1527 C C . ASN A 1 205 ? -4.684 -5.748 -2.005 1.00 81.44 205 ASN A C 1
ATOM 1529 O O . ASN A 1 205 ? -4.544 -6.410 -3.037 1.00 81.44 205 ASN A O 1
ATOM 1533 N N . SER A 1 206 ? -5.500 -6.147 -1.025 1.00 70.00 206 SER A N 1
ATOM 1534 C CA . SER A 1 206 ? -6.227 -7.429 -1.052 1.00 70.00 206 SER A CA 1
ATOM 1535 C C . SER A 1 206 ? -7.265 -7.525 -2.177 1.00 70.00 206 SER A C 1
ATOM 1537 O O . SER A 1 206 ? -7.554 -8.614 -2.674 1.00 70.00 206 SER A O 1
ATOM 1539 N N . SER A 1 207 ? -7.783 -6.391 -2.659 1.00 55.75 207 SER A N 1
ATOM 1540 C CA . SER A 1 207 ? -8.666 -6.364 -3.835 1.00 55.75 207 SER A CA 1
ATOM 1541 C C . SER A 1 207 ? -7.969 -6.811 -5.133 1.00 55.75 207 SER A C 1
ATOM 1543 O O . SER A 1 207 ? -8.633 -7.245 -6.070 1.00 55.75 207 SER A O 1
ATOM 1545 N N . SER A 1 208 ? -6.633 -6.740 -5.193 1.00 53.22 208 SER A N 1
ATOM 1546 C CA . SER A 1 208 ? -5.849 -7.011 -6.407 1.00 53.22 208 SER A CA 1
ATOM 1547 C C . SER A 1 208 ? -5.329 -8.452 -6.523 1.00 53.22 208 SER A C 1
ATOM 1549 O O . SER A 1 208 ? -5.091 -8.936 -7.635 1.00 53.22 208 SER A O 1
ATOM 1551 N N . SER A 1 209 ? -5.183 -9.165 -5.401 1.00 50.69 209 SER A N 1
ATOM 1552 C CA . SER A 1 209 ? -4.720 -10.560 -5.379 1.00 50.69 209 SER A CA 1
ATOM 1553 C C . SER A 1 209 ? -5.834 -11.547 -5.727 1.00 50.69 209 SER A C 1
ATOM 1555 O O . SER A 1 209 ? -5.584 -12.521 -6.433 1.00 50.69 209 SER A O 1
ATOM 1557 N N . SER A 1 210 ? -7.083 -11.243 -5.362 1.00 48.44 210 SER A N 1
ATOM 1558 C CA . SER A 1 210 ? -8.244 -12.100 -5.655 1.00 48.44 210 SER A CA 1
ATOM 1559 C C . SER A 1 210 ? -8.555 -12.280 -7.152 1.00 48.44 210 SER A C 1
ATOM 1561 O O . SER A 1 210 ? -9.268 -13.213 -7.517 1.00 48.44 210 SER A O 1
ATOM 1563 N N . SER A 1 211 ? -7.982 -11.454 -8.037 1.00 43.75 211 SER A N 1
ATOM 1564 C CA . SER A 1 211 ? -8.110 -11.582 -9.496 1.00 43.75 211 SER A CA 1
ATOM 1565 C C . SER A 1 211 ? -6.883 -12.185 -10.201 1.00 43.75 211 SER A C 1
ATOM 1567 O O . SER A 1 211 ? -6.872 -12.240 -11.429 1.00 43.75 211 SER A O 1
ATOM 1569 N N . SER A 1 212 ? -5.837 -12.624 -9.481 1.00 44.06 212 SER A N 1
ATOM 1570 C CA . SER A 1 212 ? -4.611 -13.159 -10.114 1.00 44.06 212 SER A CA 1
ATOM 1571 C C . SER A 1 212 ? -3.975 -14.400 -9.461 1.00 44.06 212 SER A C 1
ATOM 1573 O O . SER A 1 212 ? -2.887 -14.807 -9.875 1.00 44.06 212 SER A O 1
ATOM 1575 N N . SER A 1 213 ? -4.654 -15.054 -8.510 1.00 44.25 213 SER A N 1
ATOM 1576 C CA . SER A 1 213 ? -4.220 -16.320 -7.887 1.00 44.25 213 SER A CA 1
ATOM 1577 C C . SER A 1 213 ? -5.227 -17.473 -8.056 1.00 44.25 213 SER A C 1
ATOM 1579 O O . SER A 1 213 ? -5.418 -18.292 -7.165 1.00 44.25 213 SER A O 1
ATOM 1581 N N . SER A 1 214 ? -5.828 -17.622 -9.241 1.00 40.97 214 SER A N 1
ATOM 1582 C CA . SER A 1 214 ? -6.554 -18.845 -9.639 1.00 40.97 214 SER A CA 1
ATOM 1583 C C . SER A 1 214 ? -5.651 -19.914 -10.279 1.00 40.97 214 SER A C 1
ATOM 1585 O O . SER A 1 214 ? -6.094 -20.687 -11.126 1.00 40.97 214 SER A O 1
ATOM 1587 N N . SER A 1 215 ? -4.375 -19.993 -9.886 1.00 42.75 215 SER A N 1
ATOM 1588 C CA . SER A 1 215 ? -3.463 -21.021 -10.404 1.00 42.75 215 SER A CA 1
ATOM 1589 C C . SER A 1 215 ? -2.289 -21.322 -9.467 1.00 42.75 215 SER A C 1
ATOM 1591 O O . SER A 1 215 ? -1.132 -21.089 -9.806 1.00 42.75 215 SER A O 1
ATOM 1593 N N . SER A 1 216 ? -2.586 -21.880 -8.295 1.00 42.84 216 SER A N 1
ATOM 1594 C CA . SER A 1 216 ? -1.675 -22.803 -7.601 1.00 42.84 216 SER A CA 1
ATOM 1595 C C . SER A 1 216 ? -2.464 -23.638 -6.598 1.00 42.84 216 SER A C 1
ATOM 1597 O O . SER A 1 216 ? -2.554 -23.340 -5.412 1.00 42.84 216 SER A O 1
ATOM 1599 N N . SER A 1 217 ? -3.083 -24.689 -7.124 1.00 41.06 217 SER A N 1
ATOM 1600 C CA . SER A 1 217 ? -3.698 -25.770 -6.370 1.00 41.06 217 SER A CA 1
ATOM 1601 C C . SER A 1 217 ? -2.633 -26.605 -5.654 1.00 41.06 217 SER A C 1
ATOM 1603 O O . SER A 1 217 ? -1.912 -27.365 -6.299 1.00 41.06 217 SER A O 1
ATOM 1605 N N . SER A 1 218 ? -2.591 -26.531 -4.325 1.00 38.19 218 SER A N 1
ATOM 1606 C CA . SER A 1 218 ? -2.061 -27.606 -3.480 1.00 38.19 218 SER A CA 1
ATOM 1607 C C . SER A 1 218 ? -2.662 -27.519 -2.075 1.00 38.19 218 SER A C 1
ATOM 1609 O O . SER A 1 218 ? -2.195 -26.764 -1.232 1.00 38.19 218 SER A O 1
ATOM 1611 N N . SER A 1 219 ? -3.742 -28.277 -1.878 1.00 45.38 219 SER A N 1
ATOM 1612 C CA . SER A 1 219 ? -4.152 -28.946 -0.634 1.00 45.38 219 SER A CA 1
ATOM 1613 C C . SER A 1 219 ? -3.518 -28.472 0.688 1.00 45.38 219 SER A C 1
ATOM 1615 O O . SER A 1 219 ? -2.610 -29.115 1.212 1.00 45.38 219 SER A O 1
ATOM 1617 N N . SER A 1 220 ? -4.090 -27.434 1.291 1.00 40.03 220 SER A N 1
ATOM 1618 C CA . SER A 1 220 ? -4.216 -27.308 2.746 1.00 40.03 220 SER A CA 1
ATOM 1619 C C . SER A 1 220 ? -5.341 -26.320 3.070 1.00 40.03 220 SER A C 1
ATOM 1621 O O . SER A 1 220 ? -5.605 -25.364 2.349 1.00 40.03 220 SER A O 1
ATOM 1623 N N . SER A 1 221 ? -6.093 -26.649 4.109 1.00 40.91 221 SER A N 1
ATOM 1624 C CA . SER A 1 221 ? -7.291 -25.975 4.608 1.00 40.91 221 SER A CA 1
ATOM 1625 C C . SER A 1 221 ? -7.222 -24.441 4.623 1.00 40.91 221 SER A C 1
ATOM 1627 O O . SER A 1 221 ? -6.373 -23.885 5.310 1.00 40.91 221 SER A O 1
ATOM 1629 N N . SER A 1 222 ? -8.188 -23.793 3.957 1.00 48.66 222 SER A N 1
ATOM 1630 C CA . SER A 1 222 ? -8.865 -22.549 4.378 1.00 48.66 222 SER A CA 1
ATOM 1631 C C . SER A 1 222 ? -8.034 -21.613 5.277 1.00 48.66 222 SER A C 1
ATOM 1633 O O . SER A 1 222 ? -8.343 -21.444 6.456 1.00 48.66 222 SER A O 1
ATOM 1635 N N . GLY A 1 223 ? -6.981 -21.007 4.733 1.00 44.94 223 GLY A N 1
ATOM 1636 C CA . GLY A 1 223 ? -6.131 -20.060 5.452 1.00 44.94 223 GLY A CA 1
ATOM 1637 C C . GLY A 1 223 ? -5.959 -18.799 4.625 1.00 44.94 223 GLY A C 1
ATOM 1638 O O . GLY A 1 223 ? -5.383 -18.846 3.545 1.00 44.94 223 GLY A O 1
ATOM 1639 N N . GLY A 1 224 ? -6.512 -17.699 5.124 1.00 49.25 224 GLY A N 1
ATOM 1640 C CA . GLY A 1 224 ? -6.422 -16.370 4.541 1.00 49.25 224 GLY A CA 1
ATOM 1641 C C . GLY A 1 224 ? -5.004 -15.959 4.152 1.00 49.25 224 GLY A C 1
ATOM 1642 O O . GLY A 1 224 ? -4.068 -16.121 4.933 1.00 49.25 224 GLY A O 1
ATOM 1643 N N . GLU A 1 225 ? -4.847 -15.421 2.945 1.00 56.16 225 GLU A N 1
ATOM 1644 C CA . GLU A 1 225 ? -3.567 -14.988 2.382 1.00 56.16 225 GLU A CA 1
ATOM 1645 C C . GLU A 1 225 ? -3.090 -13.677 3.052 1.00 56.16 225 GLU A C 1
ATOM 1647 O O . GLU A 1 225 ? -3.154 -12.605 2.457 1.00 56.16 225 GLU A O 1
ATOM 1652 N N . GLY A 1 226 ? -2.639 -13.727 4.313 1.00 71.62 226 GLY A N 1
ATOM 1653 C CA . GLY A 1 226 ? -1.965 -12.596 4.970 1.00 71.62 226 GLY A CA 1
ATOM 1654 C C . GLY A 1 226 ? -1.983 -12.611 6.504 1.00 71.62 226 GLY A C 1
ATOM 1655 O O . GLY A 1 226 ? -2.982 -12.991 7.116 1.00 71.62 226 GLY A O 1
ATOM 1656 N N . LEU A 1 227 ? -0.884 -12.145 7.116 1.00 84.81 227 LEU A N 1
ATOM 1657 C CA . LEU A 1 227 ? -0.724 -11.926 8.561 1.00 84.81 227 LEU A CA 1
ATOM 1658 C C . LEU A 1 227 ? -0.501 -10.431 8.836 1.00 84.81 227 LEU A C 1
ATOM 1660 O O . LEU A 1 227 ? 0.452 -9.850 8.317 1.00 84.81 227 LEU A O 1
ATOM 1664 N N . LEU A 1 228 ? -1.340 -9.831 9.681 1.00 87.75 228 LEU A N 1
ATOM 1665 C CA . LEU A 1 228 ? -1.184 -8.463 10.176 1.00 87.75 228 LEU A CA 1
ATOM 1666 C C . LEU A 1 228 ? -0.854 -8.496 11.672 1.00 87.75 228 LEU A C 1
ATOM 1668 O O . LEU A 1 228 ? -1.685 -8.906 12.475 1.00 87.75 228 LEU A O 1
ATOM 1672 N N . LEU A 1 229 ? 0.349 -8.054 12.038 1.00 91.44 229 LEU A N 1
ATOM 1673 C CA . LEU A 1 229 ? 0.767 -7.888 13.430 1.00 91.44 229 LEU A CA 1
ATOM 1674 C C . LEU A 1 229 ? 0.705 -6.403 13.799 1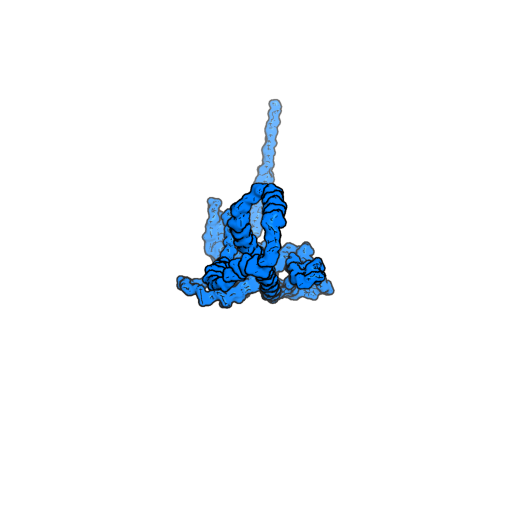.00 91.44 229 LEU A C 1
ATOM 1676 O O . LEU A 1 229 ? 1.370 -5.588 13.160 1.00 91.44 229 LEU A O 1
ATOM 1680 N N . LEU A 1 230 ? -0.081 -6.066 14.817 1.00 90.94 230 LEU A N 1
ATOM 1681 C CA . LEU A 1 230 ? -0.182 -4.718 15.365 1.00 90.94 230 LEU A CA 1
ATOM 1682 C C . LEU A 1 230 ? 0.358 -4.729 16.791 1.00 90.94 230 LEU A C 1
ATOM 1684 O O . LEU A 1 230 ? -0.200 -5.413 17.648 1.00 90.94 230 LEU A O 1
ATOM 1688 N N . ASP A 1 231 ? 1.437 -3.984 17.018 1.00 92.25 231 ASP A N 1
ATOM 1689 C CA . ASP A 1 231 ? 2.040 -3.851 18.340 1.00 92.25 231 ASP A CA 1
ATOM 1690 C C . ASP A 1 231 ? 1.556 -2.558 19.005 1.00 92.25 231 ASP A C 1
ATOM 1692 O O . ASP A 1 231 ? 1.862 -1.472 18.513 1.00 92.25 231 ASP A O 1
ATOM 1696 N N . GLU A 1 232 ? 0.735 -2.681 20.048 1.00 90.94 232 GLU A N 1
ATOM 1697 C CA . GLU A 1 232 ? 0.150 -1.571 20.818 1.00 90.94 232 GLU A CA 1
ATOM 1698 C C . GLU A 1 232 ? -0.390 -0.405 19.952 1.00 90.94 232 GLU A C 1
ATOM 1700 O O . GLU A 1 232 ? -0.061 0.767 20.187 1.00 90.94 232 GLU A O 1
ATOM 1705 N N . PRO A 1 233 ? -1.248 -0.673 18.939 1.00 88.31 233 PRO A N 1
ATOM 1706 C CA . PRO A 1 233 ? -1.718 0.353 17.996 1.00 88.31 233 PRO A CA 1
ATOM 1707 C C . PRO A 1 233 ? -2.524 1.480 18.668 1.00 88.31 233 PRO A C 1
ATOM 1709 O O . PRO A 1 233 ? -2.776 2.533 18.081 1.00 88.31 233 PRO A O 1
ATOM 1712 N N . ASP A 1 234 ? -2.949 1.253 19.903 1.00 88.56 234 ASP A N 1
ATOM 1713 C CA . ASP A 1 234 ? -3.866 2.054 20.688 1.00 88.56 234 ASP A CA 1
ATOM 1714 C C . ASP A 1 234 ? -3.218 2.798 21.857 1.00 88.56 234 ASP A C 1
ATOM 1716 O O . ASP A 1 234 ? -3.918 3.506 22.585 1.00 88.56 234 ASP A O 1
ATOM 1720 N N . ALA A 1 235 ? -1.893 2.719 22.015 1.00 87.81 235 ALA A N 1
ATOM 1721 C CA . ALA A 1 235 ? -1.172 3.401 23.091 1.00 87.81 235 ALA A CA 1
ATOM 1722 C C . ALA A 1 235 ? -1.551 4.895 23.195 1.00 87.81 235 ALA A C 1
ATOM 1724 O O . ALA A 1 235 ? -1.870 5.394 24.276 1.00 87.81 235 ALA A O 1
ATOM 1725 N N . ALA A 1 236 ? -1.623 5.586 22.051 1.00 87.00 236 ALA A N 1
ATOM 1726 C CA . ALA A 1 236 ? -1.949 7.012 21.955 1.00 87.00 236 ALA A CA 1
ATOM 1727 C C . ALA A 1 236 ? -3.432 7.322 21.651 1.00 87.00 236 ALA A C 1
ATOM 1729 O O . ALA A 1 236 ? -3.784 8.492 21.478 1.00 87.00 236 ALA A O 1
ATOM 1730 N N . LEU A 1 237 ? -4.300 6.308 21.542 1.00 87.81 237 LEU A N 1
ATOM 1731 C CA . LEU A 1 237 ? -5.721 6.505 21.243 1.00 87.81 237 LEU A CA 1
ATOM 1732 C C . LEU A 1 237 ? -6.513 6.848 22.511 1.00 87.81 237 LEU A C 1
ATOM 1734 O O . LEU A 1 237 ? -6.156 6.452 23.611 1.00 87.81 237 LEU A O 1
ATOM 1738 N N . ASP A 1 238 ? -7.606 7.593 22.376 1.00 88.88 238 ASP A N 1
ATOM 1739 C CA . ASP A 1 238 ? -8.584 7.738 23.463 1.00 88.88 238 ASP A CA 1
ATOM 1740 C C . ASP A 1 238 ? -9.556 6.542 23.461 1.00 88.88 238 ASP A C 1
ATOM 1742 O O . ASP A 1 238 ? -9.713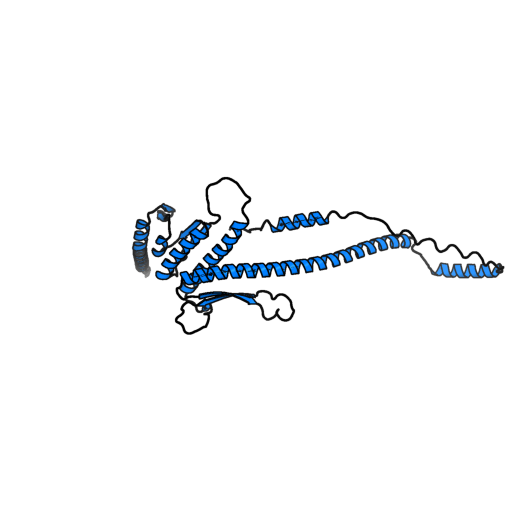 5.881 22.433 1.00 88.88 238 ASP A O 1
ATOM 1746 N N . GLY A 1 239 ? -10.245 6.274 24.573 1.00 86.62 239 GLY A N 1
ATOM 1747 C CA . GLY A 1 239 ? -11.169 5.142 24.712 1.00 86.62 239 GLY A CA 1
ATOM 1748 C C . GLY A 1 239 ? -12.250 5.109 23.625 1.00 86.62 239 GLY A C 1
ATOM 1749 O O . GLY A 1 239 ? -12.520 4.058 23.046 1.00 86.62 239 GLY A O 1
ATOM 1750 N N . ASN A 1 240 ? -12.799 6.270 23.251 1.00 89.44 240 ASN A N 1
ATOM 1751 C CA . ASN A 1 240 ? -13.792 6.369 22.175 1.00 89.44 240 ASN A CA 1
ATOM 1752 C C . ASN A 1 240 ? -13.219 5.969 20.804 1.00 89.44 240 ASN A C 1
ATOM 1754 O O . ASN A 1 240 ? -13.864 5.250 20.038 1.00 89.44 240 ASN A O 1
ATOM 1758 N N . TYR A 1 241 ? -12.003 6.426 20.484 1.00 89.12 241 TYR A N 1
ATOM 1759 C CA . TYR A 1 241 ? -11.341 6.075 19.225 1.00 89.12 241 TYR A CA 1
ATOM 1760 C C . TYR A 1 241 ? -10.884 4.616 19.219 1.00 89.12 241 TYR A C 1
ATOM 1762 O O . TYR A 1 241 ? -11.002 3.966 18.186 1.00 89.12 241 TYR A O 1
ATOM 1770 N N . ALA A 1 242 ? -10.441 4.081 20.359 1.00 90.75 242 ALA A N 1
ATOM 1771 C CA . ALA A 1 242 ? -10.063 2.679 20.502 1.00 90.75 242 ALA A CA 1
ATOM 1772 C C . ALA A 1 242 ? -11.252 1.734 20.249 1.00 90.75 242 ALA A C 1
ATOM 1774 O O . ALA A 1 242 ? -11.110 0.757 19.518 1.00 90.75 242 ALA A O 1
ATOM 1775 N N . GLN A 1 243 ? -12.448 2.056 20.759 1.00 91.50 243 GLN A N 1
ATOM 1776 C CA . GLN A 1 243 ? -13.663 1.274 20.483 1.00 91.50 243 GLN A CA 1
ATOM 1777 C C . GLN A 1 243 ? -14.038 1.279 18.996 1.00 91.50 243 GLN A C 1
ATOM 1779 O O . GLN A 1 243 ? -14.345 0.234 18.421 1.00 91.50 243 GLN A O 1
ATOM 1784 N N . ARG A 1 244 ? -13.986 2.447 18.345 1.00 91.31 244 ARG A 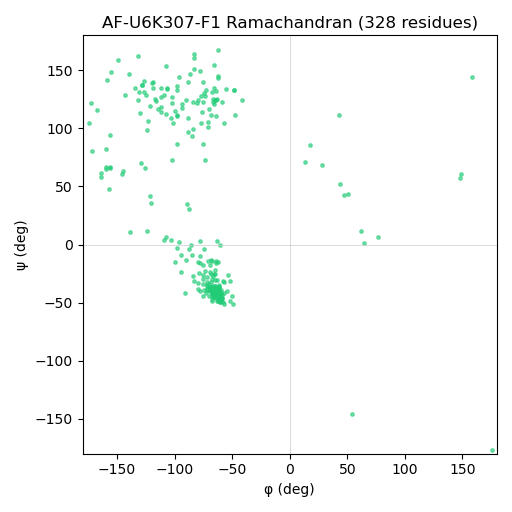N 1
ATOM 1785 C CA . ARG A 1 244 ? -14.263 2.550 16.902 1.00 91.31 244 ARG A CA 1
ATOM 1786 C C . ARG A 1 244 ? -13.214 1.834 16.069 1.00 91.31 244 ARG A C 1
ATOM 1788 O O . ARG A 1 244 ? -13.554 1.188 15.085 1.00 91.31 244 ARG A O 1
ATOM 1795 N N . PHE A 1 245 ? -11.955 1.917 16.480 1.00 91.56 245 PHE A N 1
ATOM 1796 C CA . PHE A 1 245 ? -10.866 1.198 15.843 1.00 91.56 245 PHE A CA 1
ATOM 1797 C C . PHE A 1 245 ? -11.051 -0.318 15.946 1.00 91.56 245 PHE A C 1
ATOM 1799 O O . PHE A 1 245 ? -10.892 -1.003 14.941 1.00 91.56 245 PHE A O 1
ATOM 1806 N N . ALA A 1 246 ? -11.489 -0.838 17.095 1.00 90.75 246 ALA A N 1
ATOM 1807 C CA . ALA A 1 246 ? -11.826 -2.253 17.255 1.00 90.75 246 ALA A CA 1
ATOM 1808 C C . ALA A 1 246 ? -12.961 -2.697 16.308 1.00 90.75 246 ALA A C 1
ATOM 1810 O O . ALA A 1 246 ? -12.854 -3.734 15.651 1.00 90.75 246 ALA A O 1
ATOM 1811 N N . ALA A 1 247 ? -14.018 -1.888 16.166 1.00 90.38 247 ALA A N 1
ATOM 1812 C CA . ALA A 1 247 ? -15.110 -2.168 15.226 1.00 90.38 247 ALA A CA 1
ATOM 1813 C C . ALA A 1 247 ? -14.651 -2.119 13.752 1.00 90.38 247 ALA A C 1
ATOM 1815 O O . ALA A 1 247 ? -15.010 -2.985 12.944 1.00 90.38 247 ALA A O 1
ATOM 1816 N N . ALA A 1 248 ? -13.818 -1.136 13.401 1.00 89.81 248 ALA A N 1
ATOM 1817 C CA . ALA A 1 248 ? -13.230 -1.015 12.069 1.00 89.81 248 ALA A CA 1
ATOM 1818 C C . ALA A 1 248 ? -12.301 -2.198 11.751 1.00 89.81 248 ALA A C 1
ATOM 1820 O O . ALA A 1 248 ? -12.376 -2.755 10.657 1.00 89.81 248 ALA A O 1
ATOM 1821 N N . LEU A 1 249 ? -11.482 -2.637 12.713 1.00 89.81 249 LEU A N 1
ATOM 1822 C CA . LEU A 1 249 ? -10.621 -3.816 12.593 1.00 89.81 249 LEU A CA 1
ATOM 1823 C C . LEU A 1 249 ? -11.420 -5.093 12.357 1.00 89.81 249 LEU A C 1
ATOM 1825 O O . LEU A 1 249 ? -11.049 -5.880 11.494 1.00 89.81 249 LEU A O 1
ATOM 1829 N N . GLN A 1 250 ? -12.525 -5.291 13.076 1.00 88.25 250 GLN A N 1
ATOM 1830 C CA . GLN A 1 250 ? -13.379 -6.463 12.885 1.00 88.25 250 GLN A CA 1
ATOM 1831 C C . GLN A 1 250 ? -13.986 -6.494 11.473 1.00 88.25 250 GLN A C 1
ATOM 1833 O O . GLN A 1 250 ? -13.977 -7.528 10.805 1.00 88.25 250 GLN A O 1
ATOM 1838 N N . THR A 1 251 ? -14.451 -5.341 10.987 1.00 87.31 251 THR A N 1
ATOM 1839 C CA . THR A 1 251 ? -14.989 -5.191 9.624 1.00 87.31 251 THR A CA 1
ATOM 1840 C C . THR A 1 251 ? -13.901 -5.417 8.567 1.00 87.31 251 THR A C 1
ATOM 1842 O O . THR A 1 251 ? -14.107 -6.118 7.569 1.00 87.31 251 THR A O 1
ATOM 1845 N N . ALA A 1 252 ? -12.707 -4.868 8.800 1.00 83.75 252 ALA A N 1
ATOM 1846 C CA . ALA A 1 252 ? -11.553 -5.050 7.931 1.00 83.75 252 ALA A CA 1
ATOM 1847 C C . ALA A 1 252 ? -11.084 -6.512 7.904 1.00 83.75 252 ALA A C 1
ATOM 1849 O O . ALA A 1 252 ? -10.824 -7.028 6.823 1.00 83.75 252 ALA A O 1
ATOM 1850 N N . ALA A 1 253 ? -11.047 -7.211 9.042 1.00 83.62 253 ALA A N 1
ATOM 1851 C CA . ALA A 1 253 ? -10.664 -8.621 9.132 1.00 83.62 253 ALA A CA 1
ATOM 1852 C C . ALA A 1 253 ? -11.575 -9.520 8.280 1.00 83.62 253 ALA A C 1
ATOM 1854 O O . ALA A 1 253 ? -11.091 -10.373 7.534 1.00 83.62 253 ALA A O 1
ATOM 1855 N N . GLN A 1 254 ? -12.890 -9.281 8.329 1.00 81.94 254 GLN A N 1
ATOM 1856 C CA . GLN A 1 254 ? -13.870 -10.007 7.512 1.00 81.94 254 GLN A CA 1
ATOM 1857 C C . GLN A 1 254 ? -13.662 -9.766 6.013 1.00 81.94 254 GLN A C 1
ATOM 1859 O O . GLN A 1 254 ? -13.770 -10.691 5.208 1.00 81.94 254 GLN A O 1
ATOM 1864 N N . THR A 1 255 ? -13.333 -8.528 5.643 1.00 81.88 255 THR A N 1
ATOM 1865 C CA . THR A 1 255 ? -13.149 -8.122 4.244 1.00 81.88 255 THR A CA 1
ATOM 1866 C C . THR A 1 255 ? -11.824 -8.630 3.671 1.00 81.88 255 THR A C 1
ATOM 1868 O O . THR A 1 255 ? -11.782 -9.149 2.557 1.00 81.88 255 THR A O 1
ATOM 1871 N N . LEU A 1 256 ? -10.743 -8.507 4.444 1.00 74.06 256 LEU A N 1
ATOM 1872 C CA . LEU A 1 256 ? -9.387 -8.906 4.067 1.00 74.06 256 LEU A CA 1
ATOM 1873 C C . LEU A 1 256 ? -9.199 -10.423 4.072 1.00 74.06 256 LEU A C 1
ATOM 1875 O O . LEU A 1 256 ? -8.274 -10.912 3.427 1.00 74.06 256 LEU A O 1
ATOM 1879 N N . LYS A 1 257 ? -10.040 -11.156 4.818 1.00 75.19 257 LYS A N 1
ATOM 1880 C CA . LYS A 1 257 ? -9.817 -12.569 5.152 1.00 75.19 257 LYS A CA 1
ATOM 1881 C C . LYS A 1 257 ? -8.375 -12.787 5.628 1.00 75.19 257 LYS A C 1
ATOM 1883 O O . LYS A 1 257 ? -7.733 -13.728 5.185 1.00 75.19 257 LYS A O 1
ATOM 1888 N N . CYS A 1 258 ? -7.840 -11.901 6.469 1.00 78.56 258 CYS A N 1
ATOM 1889 C CA . CYS A 1 258 ? -6.467 -11.981 6.972 1.00 78.56 258 CYS A CA 1
ATOM 1890 C C . CYS A 1 258 ? -6.439 -12.388 8.449 1.00 78.56 258 CYS A C 1
ATOM 1892 O O . CYS A 1 258 ? -7.384 -12.133 9.197 1.00 78.56 258 CYS A O 1
ATOM 1894 N N . GLN A 1 259 ? -5.344 -13.016 8.876 1.00 86.12 259 GLN A N 1
ATOM 1895 C CA . GLN A 1 259 ? -5.101 -13.263 10.292 1.00 86.12 259 GLN A CA 1
ATOM 1896 C C . GLN A 1 259 ? -4.537 -11.988 10.924 1.00 86.12 259 GLN A C 1
ATOM 1898 O O . GLN A 1 259 ? -3.488 -11.505 10.500 1.00 86.12 259 GLN A O 1
ATOM 1903 N N . ILE A 1 260 ? -5.209 -11.455 11.946 1.00 88.12 260 ILE A N 1
ATOM 1904 C CA . ILE A 1 260 ? -4.747 -10.276 12.687 1.00 88.12 260 ILE A CA 1
ATOM 1905 C C . ILE A 1 260 ? -4.301 -10.710 14.085 1.00 88.12 260 ILE A C 1
ATOM 1907 O O . ILE A 1 260 ? -5.038 -11.390 14.797 1.00 88.12 260 ILE A O 1
ATOM 1911 N N . VAL A 1 261 ? -3.091 -10.318 14.471 1.00 91.88 261 VAL A N 1
ATOM 1912 C CA . VAL A 1 261 ? -2.537 -10.488 15.817 1.00 91.88 261 VAL A CA 1
ATOM 1913 C C . VAL A 1 261 ? -2.292 -9.099 16.386 1.00 91.88 261 VAL A C 1
ATOM 1915 O O . VAL A 1 261 ? -1.627 -8.282 15.754 1.00 91.88 261 VAL A O 1
ATOM 1918 N N . ILE A 1 262 ? -2.848 -8.825 17.562 1.00 91.88 262 ILE A N 1
ATOM 1919 C CA . ILE A 1 262 ? -2.772 -7.511 18.204 1.00 91.88 262 ILE A CA 1
ATOM 1920 C C . ILE A 1 262 ? -2.223 -7.695 19.613 1.00 91.88 262 ILE A C 1
ATOM 1922 O O . ILE A 1 262 ? -2.723 -8.539 20.359 1.00 91.88 262 ILE A O 1
ATOM 1926 N N . THR A 1 263 ? -1.225 -6.901 19.981 1.00 92.44 263 THR A N 1
ATOM 1927 C CA . THR A 1 263 ? -0.854 -6.678 21.381 1.00 92.44 263 THR A CA 1
ATOM 1928 C C . THR A 1 263 ? -1.510 -5.373 21.828 1.00 92.44 263 THR A C 1
ATOM 1930 O O . THR A 1 263 ? -1.527 -4.381 21.101 1.00 92.44 263 THR A O 1
ATOM 1933 N N . THR A 1 264 ? -2.146 -5.379 22.991 1.00 90.62 264 THR A N 1
ATOM 1934 C CA . THR A 1 264 ? -2.826 -4.196 23.523 1.00 90.62 264 THR A CA 1
ATOM 1935 C C . THR A 1 264 ? -2.915 -4.301 25.034 1.00 90.62 264 THR A C 1
ATOM 1937 O O . THR A 1 264 ? -3.025 -5.395 25.592 1.00 90.62 264 THR A O 1
ATOM 1940 N N . LEU A 1 265 ? -2.876 -3.143 25.686 1.00 87.69 265 LEU A N 1
ATOM 1941 C CA . LEU A 1 265 ? -3.106 -2.990 27.119 1.00 87.69 265 LEU A CA 1
ATOM 1942 C C . LEU A 1 265 ? -4.465 -2.337 27.411 1.00 87.69 265 LEU A C 1
ATOM 1944 O O . LEU A 1 265 ? -4.765 -2.018 28.560 1.00 87.69 265 LEU A O 1
ATOM 1948 N N . ARG A 1 266 ? -5.300 -2.115 26.389 1.00 86.00 266 ARG A N 1
ATOM 1949 C CA . ARG A 1 266 ? -6.607 -1.477 26.544 1.00 86.00 266 ARG A CA 1
ATOM 1950 C C . ARG A 1 266 ? -7.743 -2.473 26.415 1.00 86.00 266 ARG A C 1
ATOM 1952 O O . ARG A 1 266 ? -7.822 -3.275 25.485 1.00 86.00 266 ARG A O 1
ATOM 1959 N N . LYS A 1 267 ? -8.696 -2.359 27.337 1.00 88.62 267 LYS A N 1
ATOM 1960 C CA . LYS A 1 267 ? -9.882 -3.221 27.393 1.00 88.62 267 LYS A CA 1
ATOM 1961 C C . LYS A 1 267 ? -10.817 -3.030 26.197 1.00 88.62 267 LYS A C 1
ATOM 1963 O O . LYS A 1 267 ? -11.556 -3.944 25.847 1.00 88.62 267 LYS A O 1
ATOM 1968 N N . GLU A 1 268 ? -10.792 -1.861 25.558 1.00 89.44 268 GLU A N 1
ATOM 1969 C CA . GLU A 1 268 ? -11.667 -1.521 24.434 1.00 89.44 268 GLU A CA 1
ATOM 1970 C C . GLU A 1 268 ? -11.440 -2.449 23.225 1.00 89.44 268 GLU A C 1
ATOM 1972 O O . GLU A 1 268 ? -12.401 -2.857 22.566 1.00 89.44 268 GLU A O 1
ATOM 1977 N N . LEU A 1 269 ? -10.188 -2.852 22.980 1.00 88.94 269 LEU A N 1
ATOM 1978 C CA . LEU A 1 269 ? -9.799 -3.753 21.888 1.00 88.94 269 LEU A CA 1
ATOM 1979 C C . LEU A 1 269 ? -10.096 -5.229 22.161 1.00 88.94 269 LEU A C 1
ATOM 1981 O O . LEU A 1 269 ? -10.189 -6.014 21.222 1.00 88.94 269 LEU A O 1
ATOM 1985 N N . LEU A 1 270 ? -10.360 -5.622 23.412 1.00 89.19 270 LEU A N 1
ATOM 1986 C CA . LEU A 1 270 ? -10.793 -6.992 23.720 1.00 89.19 270 LEU A CA 1
ATOM 1987 C C . LEU A 1 270 ? -12.153 -7.334 23.088 1.00 89.19 270 LEU A C 1
ATOM 1989 O O . LEU A 1 270 ? -12.538 -8.501 23.012 1.00 89.19 270 LEU A O 1
ATOM 1993 N N . SER A 1 271 ? -12.914 -6.327 22.649 1.00 87.81 271 SER A N 1
ATOM 1994 C CA . SER A 1 271 ? -14.204 -6.521 21.989 1.00 87.81 271 SER A CA 1
ATOM 1995 C C . SER A 1 271 ? -14.099 -7.236 20.637 1.00 87.81 271 SER A C 1
ATOM 1997 O O . SER A 1 271 ? -15.022 -7.978 20.307 1.00 87.81 271 SER A O 1
ATOM 1999 N N . CYS A 1 272 ? -12.991 -7.073 19.903 1.00 87.38 272 CYS A N 1
ATOM 2000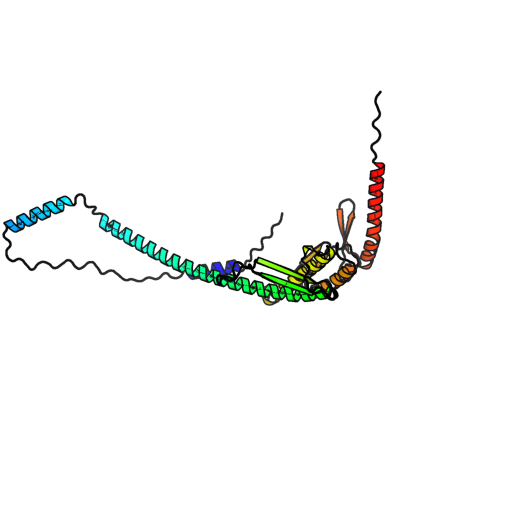 C CA . CYS A 1 272 ? -12.819 -7.624 18.556 1.00 87.38 272 CYS A CA 1
ATOM 2001 C C . CYS A 1 272 ? -12.031 -8.945 18.492 1.00 87.38 272 CYS A C 1
ATOM 2003 O O . CYS A 1 272 ? -11.855 -9.476 17.399 1.00 87.38 272 CYS A O 1
ATOM 2005 N N . GLY A 1 273 ? -11.522 -9.456 19.619 1.00 86.69 273 GLY A N 1
ATOM 2006 C CA . GLY A 1 273 ? -10.677 -10.656 19.655 1.00 86.69 273 GLY A CA 1
ATOM 2007 C C . GLY A 1 273 ? -11.458 -11.968 19.781 1.00 86.69 273 GLY A C 1
ATOM 2008 O O . GLY A 1 273 ? -12.400 -12.056 20.566 1.00 86.69 273 GLY A O 1
ATOM 2009 N N . ASP A 1 274 ? -11.012 -12.998 19.054 1.00 88.62 274 ASP A N 1
ATOM 2010 C CA . ASP A 1 274 ? -11.552 -14.366 19.147 1.00 88.62 274 ASP A CA 1
ATOM 2011 C C . ASP A 1 274 ? -10.809 -15.222 20.186 1.00 88.62 274 ASP A C 1
ATOM 2013 O O . ASP A 1 274 ? -11.416 -15.990 20.929 1.00 88.62 274 ASP A O 1
ATOM 2017 N N . LYS A 1 275 ? -9.475 -15.105 20.223 1.00 91.06 275 LYS A N 1
ATOM 2018 C CA . LYS A 1 275 ? -8.582 -15.850 21.122 1.00 91.06 275 LYS A CA 1
ATOM 2019 C C . LYS A 1 275 ? -7.660 -14.886 21.847 1.00 91.06 275 LYS A C 1
ATOM 2021 O O . LYS A 1 275 ? -7.091 -13.996 21.216 1.00 91.06 275 LYS A O 1
ATOM 2026 N N . PHE A 1 276 ? -7.464 -15.107 23.143 1.00 93.56 276 PHE A N 1
ATOM 2027 C CA . PHE A 1 276 ? -6.674 -14.225 23.996 1.00 93.56 276 PHE A CA 1
ATOM 2028 C C . PHE A 1 276 ? -5.478 -14.968 24.578 1.00 93.56 276 PHE A C 1
ATOM 2030 O O . PHE A 1 276 ? -5.591 -16.092 25.067 1.00 93.56 276 PHE A O 1
ATOM 2037 N N . TRP A 1 277 ? -4.323 -14.313 24.524 1.00 93.44 277 TRP A N 1
ATOM 2038 C CA . TRP A 1 277 ? -3.064 -14.842 25.026 1.00 93.44 277 TRP A CA 1
ATOM 2039 C C . TRP A 1 277 ? -2.476 -13.860 26.026 1.00 93.44 277 TRP A C 1
ATOM 2041 O O . TRP A 1 277 ? -2.314 -12.680 25.729 1.00 93.44 277 TRP A O 1
ATOM 2051 N N . LEU A 1 278 ? -2.122 -14.368 27.199 1.00 91.62 278 LEU A N 1
ATOM 2052 C CA . LEU A 1 278 ? -1.400 -13.644 28.228 1.00 91.62 278 LEU A CA 1
ATOM 2053 C C . LEU A 1 278 ? 0.059 -14.078 28.212 1.00 91.62 278 LEU A C 1
ATOM 2055 O O . LEU A 1 278 ? 0.359 -15.266 28.320 1.00 91.62 278 LEU A O 1
ATOM 2059 N N . VAL A 1 279 ? 0.975 -13.120 28.130 1.00 90.94 279 VAL A N 1
ATOM 2060 C CA . VAL A 1 279 ? 2.402 -13.383 28.324 1.00 90.94 279 VAL A CA 1
ATOM 2061 C C . VAL A 1 279 ? 2.754 -13.024 29.760 1.00 90.94 279 VAL A C 1
ATOM 2063 O O . VAL A 1 279 ? 2.741 -11.856 30.132 1.00 90.94 279 VAL A O 1
ATOM 2066 N N . GLN A 1 280 ? 3.076 -14.033 30.570 1.00 88.56 280 GLN A N 1
ATOM 2067 C CA . GLN A 1 280 ? 3.507 -13.833 31.951 1.00 88.56 280 GLN A CA 1
ATOM 2068 C C . GLN A 1 280 ? 5.009 -14.093 32.075 1.00 88.56 280 GLN A C 1
ATOM 2070 O O . GLN A 1 280 ? 5.525 -15.101 31.584 1.00 88.56 280 GLN A O 1
ATOM 2075 N N . GLN A 1 281 ? 5.717 -13.198 32.763 1.00 90.00 281 GLN A N 1
ATOM 2076 C CA . GLN A 1 281 ? 7.131 -13.371 33.077 1.00 90.00 281 GLN A CA 1
ATOM 2077 C C . GLN A 1 281 ? 7.283 -14.019 34.459 1.00 90.00 281 GLN A C 1
ATOM 2079 O O . GLN A 1 281 ? 6.889 -13.447 35.472 1.00 90.00 281 GLN A O 1
ATOM 2084 N N . SER A 1 282 ? 7.873 -15.215 34.511 1.00 90.50 282 SER A N 1
ATOM 2085 C CA . SER A 1 282 ? 8.200 -15.918 35.757 1.00 90.50 282 SER A CA 1
ATOM 2086 C C . SER A 1 282 ? 9.643 -16.407 35.715 1.00 90.50 282 SER A C 1
ATOM 2088 O O . SER A 1 282 ? 10.076 -16.983 34.721 1.00 90.50 282 SER A O 1
ATOM 2090 N N . GLN A 1 283 ? 10.414 -16.150 36.777 1.00 86.50 283 GLN A N 1
ATOM 2091 C CA . GLN A 1 283 ? 11.825 -16.559 36.889 1.00 86.50 283 GLN A CA 1
ATOM 2092 C C . GLN A 1 283 ? 12.688 -16.165 35.666 1.00 86.50 283 GLN A C 1
ATOM 2094 O O . GLN A 1 283 ? 13.481 -16.960 35.171 1.00 86.50 283 GLN A O 1
ATOM 2099 N N . ARG A 1 284 ? 12.530 -14.930 35.157 1.00 88.81 284 ARG A N 1
ATOM 2100 C CA . ARG A 1 284 ? 13.187 -14.413 33.930 1.00 88.81 284 ARG A CA 1
ATOM 2101 C C . ARG A 1 284 ? 12.836 -15.150 32.622 1.00 88.81 284 ARG A C 1
ATOM 2103 O O . ARG A 1 284 ? 13.460 -14.869 31.605 1.00 88.81 284 ARG A O 1
ATOM 2110 N N . ALA A 1 285 ? 11.830 -16.023 32.613 1.00 91.31 285 ALA A N 1
ATOM 2111 C CA . ALA A 1 285 ? 11.299 -16.651 31.406 1.00 91.31 285 ALA A CA 1
ATOM 2112 C C . ALA A 1 285 ? 9.875 -16.153 31.110 1.00 91.31 285 ALA A C 1
ATOM 2114 O O . ALA A 1 285 ? 9.031 -16.097 32.006 1.00 91.31 285 ALA A O 1
ATOM 2115 N N . SER A 1 286 ? 9.599 -15.819 29.849 1.00 93.62 286 SER A N 1
ATOM 2116 C CA . SER A 1 286 ? 8.260 -15.443 29.383 1.00 93.62 286 SER A CA 1
ATOM 2117 C C . SER A 1 286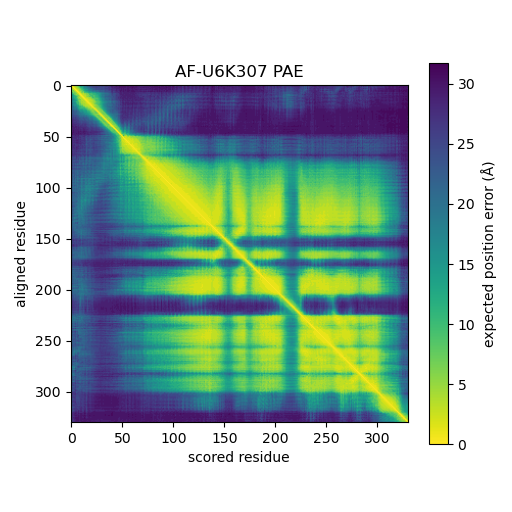 ? 7.509 -16.686 28.918 1.00 93.62 286 SER A C 1
ATOM 2119 O O . SER A 1 286 ? 8.005 -17.428 28.068 1.00 93.62 286 SER A O 1
ATOM 2121 N N . ARG A 1 287 ? 6.321 -16.932 29.476 1.00 91.62 287 ARG A N 1
ATOM 2122 C CA . ARG A 1 287 ? 5.458 -18.055 29.091 1.00 91.62 287 ARG A CA 1
ATOM 2123 C C . ARG A 1 287 ? 4.105 -17.527 28.608 1.00 91.62 287 ARG A C 1
ATOM 2125 O O . ARG A 1 287 ? 3.425 -16.862 29.390 1.00 91.62 287 ARG A O 1
ATOM 2132 N N . PRO A 1 288 ? 3.714 -17.797 27.349 1.00 92.19 288 PRO A N 1
ATOM 2133 C CA . PRO A 1 288 ? 2.376 -17.488 26.875 1.00 92.19 288 PRO A CA 1
ATOM 2134 C C . PRO A 1 288 ? 1.370 -18.497 27.442 1.00 92.19 288 PRO A C 1
ATOM 2136 O O . PRO A 1 288 ? 1.651 -19.696 27.515 1.00 92.19 288 PRO A O 1
ATOM 2139 N N . ARG A 1 289 ? 0.193 -18.014 27.830 1.00 93.38 289 ARG A N 1
ATOM 2140 C CA . ARG A 1 289 ? -0.938 -18.807 28.311 1.00 93.38 289 ARG A CA 1
ATOM 2141 C C . ARG A 1 289 ? -2.216 -18.312 27.642 1.00 93.38 289 ARG A C 1
ATOM 2143 O O . ARG A 1 289 ? -2.444 -17.111 27.578 1.00 93.38 289 ARG A O 1
ATOM 2150 N N . GLU A 1 290 ? -3.047 -19.233 27.171 1.00 93.69 290 GLU A N 1
ATOM 2151 C CA . GLU A 1 290 ? -4.391 -18.906 26.687 1.00 93.69 290 GLU A CA 1
ATOM 2152 C C . GLU A 1 290 ? -5.304 -18.570 27.877 1.00 93.69 290 GLU A C 1
ATOM 2154 O O . GLU A 1 290 ? -5.290 -19.278 28.891 1.00 93.69 290 GLU A O 1
ATOM 2159 N N . ILE A 1 291 ? -6.047 -17.468 27.768 1.00 93.38 291 ILE A N 1
ATOM 2160 C CA . ILE A 1 291 ? -6.951 -16.956 28.810 1.00 93.38 291 ILE A CA 1
ATOM 2161 C C . ILE A 1 291 ? -8.322 -16.622 28.218 1.00 93.38 291 ILE A C 1
ATOM 2163 O O . ILE A 1 291 ? -8.466 -16.466 27.002 1.00 93.38 291 ILE A O 1
ATOM 2167 N N . THR A 1 292 ? -9.340 -16.508 29.069 1.00 93.62 292 THR A N 1
ATOM 2168 C CA . THR A 1 292 ? -10.675 -16.075 28.630 1.00 93.62 292 THR A CA 1
ATOM 2169 C C . THR A 1 292 ? -10.768 -14.548 28.541 1.00 93.62 292 THR A C 1
ATOM 2171 O O . THR A 1 292 ? -9.936 -13.812 29.074 1.00 93.62 292 THR A O 1
ATOM 2174 N N . LYS A 1 293 ? -11.799 -14.042 27.852 1.00 89.06 293 LYS A N 1
ATOM 2175 C CA . LYS A 1 293 ? -12.040 -12.596 27.710 1.00 89.06 293 LYS A CA 1
ATOM 2176 C C . LYS A 1 293 ? -12.297 -11.903 29.054 1.00 89.06 293 LYS A C 1
ATOM 2178 O O . LYS A 1 293 ? -11.892 -10.759 29.236 1.00 89.06 293 LYS A O 1
ATOM 2183 N N . GLU A 1 294 ? -12.987 -12.584 29.962 1.00 89.56 294 GLU A N 1
ATOM 2184 C CA . GLU A 1 294 ? -13.325 -12.082 31.299 1.00 89.56 294 GLU A CA 1
ATOM 2185 C C . GLU A 1 294 ? -12.060 -11.948 32.150 1.00 89.56 294 GLU A C 1
ATOM 2187 O O . GLU A 1 294 ? -11.775 -10.861 32.646 1.00 89.56 294 GLU A O 1
ATOM 2192 N N . GLU A 1 295 ? -11.230 -12.997 32.179 1.00 89.25 295 GLU A N 1
ATOM 2193 C CA . GLU A 1 295 ? -9.915 -12.975 32.831 1.00 89.25 295 GLU A CA 1
ATOM 2194 C C . GLU A 1 295 ? -9.020 -11.859 32.266 1.00 89.25 295 GLU A C 1
ATOM 2196 O O . GLU A 1 295 ? -8.347 -11.153 33.014 1.00 89.25 295 GLU A O 1
ATOM 2201 N N . ALA A 1 296 ? -9.027 -11.652 30.943 1.00 87.94 296 ALA A N 1
ATOM 2202 C CA . ALA A 1 296 ? -8.271 -10.570 30.314 1.00 87.94 296 ALA A CA 1
ATOM 2203 C C . ALA A 1 296 ? -8.746 -9.184 30.782 1.00 87.94 296 ALA A C 1
ATOM 2205 O O . ALA A 1 296 ? -7.927 -8.305 31.045 1.00 87.94 296 ALA A O 1
ATOM 2206 N N . ALA A 1 297 ? -10.062 -8.981 30.890 1.00 87.50 297 ALA A N 1
ATOM 2207 C CA . ALA A 1 297 ? -10.634 -7.714 31.328 1.00 87.50 297 ALA A CA 1
ATOM 2208 C C . ALA A 1 297 ? -10.314 -7.412 32.801 1.00 87.50 297 ALA A C 1
ATOM 2210 O O . ALA A 1 297 ? -9.991 -6.268 33.119 1.00 87.50 297 ALA A O 1
ATOM 2211 N N . GLU A 1 298 ? -10.362 -8.422 33.672 1.00 87.44 298 GLU A N 1
ATOM 2212 C CA . GLU A 1 298 ? -9.977 -8.306 35.084 1.00 87.44 298 GLU A CA 1
ATOM 2213 C C . GLU A 1 298 ? -8.497 -7.940 35.233 1.00 87.44 298 GLU A C 1
ATOM 2215 O O . GLU A 1 298 ? -8.162 -6.959 35.896 1.00 87.44 298 GLU A O 1
ATOM 2220 N N . LEU A 1 299 ? -7.607 -8.640 34.524 1.00 84.69 299 LEU A N 1
ATOM 2221 C CA . LEU A 1 299 ? -6.173 -8.347 34.566 1.00 84.69 299 LEU A CA 1
ATOM 2222 C C . LEU A 1 299 ? -5.863 -6.915 34.115 1.00 84.69 299 LEU A C 1
ATOM 2224 O O . LEU A 1 299 ? -5.062 -6.232 34.749 1.00 84.69 299 LEU A O 1
ATOM 2228 N N . LEU A 1 300 ? -6.516 -6.424 33.058 1.00 83.75 300 LEU A N 1
ATOM 2229 C CA . LEU A 1 300 ? -6.321 -5.047 32.592 1.00 83.75 300 LEU A CA 1
ATOM 2230 C C . LEU A 1 300 ? -6.859 -3.987 33.568 1.00 83.75 300 LEU A C 1
ATOM 2232 O O . LEU A 1 300 ? -6.362 -2.860 33.559 1.00 83.75 300 LEU A O 1
ATOM 2236 N N . LEU A 1 301 ? -7.847 -4.315 34.409 1.00 79.12 301 LEU A N 1
ATOM 2237 C CA . LEU A 1 301 ? -8.306 -3.432 35.490 1.00 79.12 301 LEU A CA 1
ATOM 2238 C C . LEU A 1 301 ? -7.277 -3.350 36.629 1.00 79.12 301 LEU A C 1
ATOM 2240 O O . LEU A 1 301 ? -7.091 -2.274 37.203 1.00 79.12 301 LEU A O 1
ATOM 2244 N N . ASP A 1 302 ? -6.579 -4.451 36.907 1.00 72.94 302 ASP A N 1
ATOM 2245 C CA . ASP A 1 302 ? -5.596 -4.557 37.990 1.00 72.94 302 ASP A CA 1
ATOM 2246 C C . ASP A 1 302 ? -4.197 -4.033 37.607 1.00 72.94 302 ASP A C 1
ATOM 2248 O O . ASP A 1 302 ? -3.450 -3.546 38.463 1.00 72.94 302 ASP A O 1
ATOM 2252 N N . LEU A 1 303 ? -3.834 -4.073 36.318 1.00 71.75 303 LEU A N 1
ATOM 2253 C CA . LEU A 1 303 ? -2.546 -3.595 35.790 1.00 71.75 303 LEU A CA 1
ATOM 2254 C C . LEU A 1 303 ? -2.137 -2.178 36.255 1.00 71.75 303 LEU A C 1
ATOM 2256 O O . LEU A 1 303 ? -1.010 -2.025 36.740 1.00 71.75 303 LEU A O 1
ATOM 2260 N N . PRO A 1 304 ? -2.987 -1.135 36.142 1.00 64.69 304 PRO A N 1
ATOM 2261 C CA . PRO A 1 304 ? -2.607 0.215 36.561 1.00 64.69 304 PRO A CA 1
ATOM 2262 C C . PRO A 1 304 ? -2.318 0.311 38.066 1.00 64.69 304 PRO A C 1
ATOM 2264 O O . PRO A 1 304 ? -1.460 1.093 38.473 1.00 64.69 304 PRO A O 1
ATOM 2267 N N . GLN A 1 305 ? -2.972 -0.508 38.898 1.00 63.12 305 GLN A N 1
ATOM 2268 C CA . GLN A 1 305 ? -2.710 -0.539 40.340 1.00 63.12 305 GLN A CA 1
ATOM 2269 C C . GLN A 1 305 ? -1.351 -1.178 40.646 1.00 63.12 305 GLN A C 1
ATOM 2271 O O . GLN A 1 305 ? -0.610 -0.682 41.496 1.00 63.12 305 GLN A O 1
ATOM 2276 N N . GLN A 1 306 ? -0.986 -2.242 39.923 1.00 63.78 306 GLN A N 1
ATOM 2277 C CA . GLN A 1 306 ? 0.312 -2.899 40.085 1.00 63.78 306 GLN A CA 1
ATOM 2278 C C . GLN A 1 306 ? 1.478 -2.023 39.617 1.00 63.78 306 GLN A C 1
ATOM 2280 O O . GLN A 1 306 ? 2.509 -1.989 40.287 1.00 63.78 306 GLN A O 1
ATOM 2285 N N . GLN A 1 307 ? 1.325 -1.287 38.511 1.00 65.06 307 GLN A N 1
ATOM 2286 C CA . GLN A 1 307 ? 2.358 -0.361 38.030 1.00 65.06 307 GLN A CA 1
ATOM 2287 C C . GLN A 1 307 ? 2.615 0.766 39.037 1.00 65.06 307 GLN A C 1
ATOM 2289 O O . GLN A 1 307 ? 3.763 1.006 39.403 1.00 65.06 307 GLN A O 1
ATOM 2294 N N . GLN A 1 308 ? 1.557 1.380 39.576 1.00 65.88 308 GLN A N 1
ATOM 2295 C CA . GLN A 1 308 ? 1.688 2.419 40.602 1.00 65.88 308 GLN A CA 1
ATOM 2296 C C . GLN A 1 308 ? 2.333 1.890 41.888 1.00 65.88 308 GLN A C 1
ATOM 2298 O O . GLN A 1 308 ? 3.172 2.564 42.483 1.00 65.88 308 GLN A O 1
ATOM 2303 N N . GLN A 1 309 ? 1.985 0.673 42.315 1.00 67.94 309 GLN A N 1
ATOM 2304 C CA . GLN A 1 309 ? 2.615 0.043 43.478 1.00 67.94 309 GLN A CA 1
ATOM 2305 C C . GLN A 1 309 ? 4.094 -0.277 43.230 1.00 67.94 309 GLN A C 1
ATOM 2307 O O . GLN A 1 309 ? 4.911 -0.071 44.125 1.00 67.94 309 GLN A O 1
ATOM 2312 N N . GLN A 1 310 ? 4.463 -0.742 42.033 1.00 70.38 310 GLN A N 1
ATOM 2313 C CA . GLN A 1 310 ? 5.861 -0.996 41.676 1.00 70.38 310 GLN A CA 1
ATOM 2314 C C . GLN A 1 310 ? 6.679 0.293 41.598 1.00 70.38 310 GLN A C 1
ATOM 2316 O O . GLN A 1 310 ? 7.791 0.326 42.119 1.00 70.38 310 GLN A O 1
ATOM 2321 N N . GLU A 1 311 ? 6.140 1.360 41.009 1.00 73.44 311 GLU A N 1
ATOM 2322 C CA . GLU A 1 311 ? 6.800 2.669 40.972 1.00 73.44 311 GLU A CA 1
ATOM 2323 C C . GLU A 1 311 ? 6.984 3.241 42.379 1.00 73.44 311 GLU A C 1
ATOM 2325 O O . GLU A 1 311 ? 8.074 3.701 42.715 1.00 73.44 311 GLU A O 1
ATOM 2330 N N . GLN A 1 312 ? 5.965 3.149 43.239 1.00 75.31 312 GLN A N 1
ATOM 2331 C CA . GLN A 1 312 ? 6.077 3.562 44.640 1.00 75.31 312 GLN A CA 1
ATOM 2332 C C . GLN A 1 312 ? 7.112 2.726 45.398 1.00 75.31 312 GLN A C 1
ATOM 2334 O O . GLN A 1 312 ? 7.914 3.283 46.145 1.00 75.31 312 GLN A O 1
ATOM 2339 N N . GLN A 1 313 ? 7.154 1.408 45.184 1.00 74.31 313 GLN A N 1
ATOM 2340 C CA . GLN A 1 313 ? 8.163 0.537 45.791 1.00 74.31 313 GLN A CA 1
ATOM 2341 C C . GLN A 1 313 ? 9.576 0.845 45.282 1.00 74.31 313 GLN A C 1
ATOM 2343 O O . GLN A 1 313 ? 10.510 0.862 46.080 1.00 74.31 313 GLN A O 1
ATOM 2348 N N . GLN A 1 314 ? 9.749 1.133 43.990 1.00 76.00 314 GLN A N 1
ATOM 2349 C CA . GLN A 1 314 ? 11.040 1.532 43.423 1.00 76.00 314 GLN A CA 1
ATOM 2350 C C . GLN A 1 314 ? 11.498 2.896 43.950 1.00 76.00 314 GLN A C 1
ATOM 2352 O O . GLN A 1 314 ? 12.660 3.041 44.325 1.00 76.00 314 GLN A O 1
ATOM 2357 N N . GLN A 1 315 ? 10.595 3.876 44.047 1.00 77.44 315 GLN A N 1
ATOM 2358 C CA . GLN A 1 315 ? 10.894 5.184 44.638 1.00 77.44 315 GLN A CA 1
ATOM 2359 C C . GLN A 1 315 ? 11.258 5.057 46.121 1.00 77.44 315 GLN A C 1
ATOM 2361 O O . GLN A 1 315 ? 12.214 5.677 46.584 1.00 77.44 315 GLN A O 1
ATOM 2366 N N . GLN A 1 316 ? 10.547 4.208 46.865 1.00 75.19 316 GLN A N 1
ATOM 2367 C CA . GLN A 1 316 ? 10.824 3.958 48.277 1.00 75.19 316 GLN A CA 1
ATOM 2368 C C . GLN A 1 316 ? 12.161 3.220 48.473 1.00 75.19 316 GLN A C 1
ATOM 2370 O O . GLN A 1 316 ? 12.921 3.569 49.373 1.00 75.19 316 GLN A O 1
ATOM 2375 N N . GLN A 1 317 ? 12.505 2.274 47.591 1.00 74.00 317 GLN A N 1
ATOM 2376 C CA . GLN A 1 317 ? 13.821 1.623 47.576 1.00 74.00 317 GLN A CA 1
ATOM 2377 C C . GLN A 1 317 ? 14.957 2.591 47.209 1.00 74.00 317 GLN A C 1
ATOM 2379 O O . GLN A 1 317 ? 16.029 2.504 47.801 1.00 74.00 317 GLN A O 1
ATOM 2384 N N . GLN A 1 318 ? 14.736 3.540 46.293 1.00 70.38 318 GLN A N 1
ATOM 2385 C CA . GLN A 1 318 ? 15.722 4.583 45.977 1.00 70.38 318 GLN A CA 1
ATOM 2386 C C . GLN A 1 318 ? 15.922 5.574 47.132 1.00 70.38 318 GLN A C 1
ATOM 2388 O O . GLN A 1 318 ? 17.051 5.981 47.388 1.00 70.38 318 GLN A O 1
ATOM 2393 N N . LEU A 1 319 ? 14.861 5.923 47.867 1.00 65.06 319 LEU A N 1
ATOM 2394 C CA . LEU A 1 319 ? 14.945 6.773 49.063 1.00 65.06 319 LEU A CA 1
ATOM 2395 C C . LEU A 1 319 ? 15.670 6.088 50.232 1.00 65.06 319 LEU A C 1
ATOM 2397 O O . LEU A 1 319 ? 16.353 6.754 51.005 1.00 65.06 319 LEU A O 1
ATOM 2401 N N . LEU A 1 320 ? 15.549 4.762 50.348 1.00 62.06 320 LEU A N 1
ATOM 2402 C CA . LEU A 1 320 ? 16.284 3.947 51.323 1.00 62.06 320 LEU A CA 1
ATOM 2403 C C . LEU A 1 320 ? 17.760 3.740 50.942 1.00 62.06 320 LEU A C 1
ATOM 2405 O O . LEU A 1 320 ? 18.563 3.398 51.804 1.00 62.06 320 LEU A O 1
ATOM 2409 N N . ALA A 1 321 ? 18.134 3.977 49.683 1.00 60.25 321 ALA A N 1
ATOM 2410 C CA . ALA A 1 321 ? 19.505 3.877 49.183 1.00 60.25 321 ALA A CA 1
ATOM 2411 C C . ALA A 1 321 ? 20.294 5.200 49.309 1.00 60.25 321 ALA A C 1
ATOM 2413 O O . ALA A 1 321 ? 21.118 5.522 48.451 1.00 60.25 321 ALA A O 1
ATOM 2414 N N . LEU A 1 322 ? 20.050 5.987 50.365 1.00 58.84 322 LEU A N 1
ATOM 2415 C CA . LEU A 1 322 ? 20.924 7.111 50.714 1.00 58.84 322 LEU A CA 1
ATOM 2416 C C . LEU A 1 322 ? 22.314 6.566 51.104 1.00 58.84 322 LEU A C 1
ATOM 2418 O O . LEU A 1 322 ? 22.388 5.619 51.887 1.00 58.84 322 LEU A O 1
ATOM 2422 N N . PRO A 1 323 ? 23.418 7.124 50.572 1.00 59.53 323 PRO A N 1
ATOM 2423 C CA . PRO A 1 323 ? 24.753 6.635 50.884 1.00 59.53 323 PRO A CA 1
ATOM 2424 C C . PRO A 1 323 ? 25.061 6.859 52.369 1.00 59.53 323 PRO A C 1
ATOM 2426 O O . PRO A 1 323 ? 24.989 7.986 52.862 1.00 59.53 323 PRO A O 1
ATOM 2429 N N . GLU A 1 324 ? 25.406 5.774 53.064 1.00 60.94 324 GLU A N 1
ATOM 2430 C CA . GLU A 1 324 ? 25.935 5.794 54.432 1.00 60.94 324 GLU A CA 1
ATOM 2431 C C . GLU A 1 324 ? 27.066 6.838 54.545 1.00 60.94 324 GLU A C 1
ATOM 2433 O O . GLU A 1 324 ? 27.950 6.880 53.676 1.00 60.94 324 GLU A O 1
ATOM 2438 N N . PRO A 1 325 ? 27.061 7.701 55.579 1.00 56.97 325 PRO A N 1
ATOM 2439 C CA . PRO A 1 325 ? 28.082 8.724 55.739 1.00 56.97 325 PRO A CA 1
ATOM 2440 C C . PRO A 1 325 ? 29.445 8.064 55.952 1.00 56.97 325 PRO A C 1
ATOM 2442 O O . PRO A 1 325 ? 29.640 7.257 56.860 1.00 56.97 325 PRO A O 1
ATOM 2445 N N . VAL A 1 326 ? 30.400 8.425 55.094 1.00 62.12 326 VAL A N 1
ATOM 2446 C CA . VAL A 1 326 ? 31.779 7.936 55.156 1.00 62.12 326 VAL A CA 1
ATOM 2447 C C . VAL A 1 326 ? 32.366 8.306 56.526 1.00 62.12 326 VAL A C 1
ATOM 2449 O O . VAL A 1 326 ? 32.371 9.495 56.863 1.00 62.12 326 VAL A O 1
ATOM 2452 N N . PRO A 1 327 ? 32.845 7.344 57.337 1.00 57.03 327 PRO A N 1
ATOM 2453 C CA . PRO A 1 327 ? 33.377 7.654 58.655 1.00 57.03 327 PRO A CA 1
ATOM 2454 C C . PRO A 1 327 ? 34.646 8.500 58.512 1.00 57.03 327 PRO A C 1
ATOM 2456 O O . PRO A 1 327 ? 35.621 8.093 57.876 1.00 57.03 327 PRO A O 1
ATOM 2459 N N . SER A 1 328 ? 34.620 9.698 59.098 1.00 54.91 328 SER A N 1
ATOM 2460 C CA . SER A 1 328 ? 35.774 10.586 59.199 1.00 54.91 328 SER A CA 1
ATOM 2461 C C . SER A 1 328 ? 36.854 9.919 60.053 1.00 54.91 328 SER A C 1
ATOM 2463 O O . SER A 1 328 ? 36.679 9.769 61.263 1.00 54.91 328 SER A O 1
ATOM 2465 N N . MET A 1 329 ? 37.960 9.522 59.427 1.00 51.47 329 MET A N 1
ATOM 2466 C CA . MET A 1 329 ? 39.184 9.160 60.142 1.00 51.47 329 MET A CA 1
ATOM 2467 C C . MET A 1 329 ? 39.795 10.434 60.735 1.00 51.47 329 MET A C 1
ATOM 2469 O O . MET A 1 329 ? 40.139 11.356 59.991 1.00 51.47 329 MET A O 1
ATOM 2473 N N . GLY A 1 330 ? 39.858 10.481 62.067 1.00 51.59 330 GLY A N 1
ATOM 2474 C CA . GLY A 1 330 ? 40.700 11.399 62.837 1.00 51.59 330 GLY A CA 1
ATOM 2475 C C . GLY A 1 330 ? 42.089 10.828 63.082 1.00 51.59 330 GLY A C 1
ATOM 2476 O O . GLY A 1 330 ? 42.278 9.610 62.856 1.00 51.59 330 GLY A O 1
#

pLDDT: mean 74.14, std 21.02, range [20.58, 97.0]

Nearest PDB structures (foldseek):
  3kta-assembly1_B  TM=8.746E-01  e=6.718E-12  Pyrococcus furiosus
  5xei-assembly1_A  TM=8.101E-01  e=1.831E-11  Pyrococcus yayanosii CH1
  3kta-assembly2_D  TM=8.708E-01  e=9.550E-11  Pyrococcus furiosus
  6qj1-assembly1_A  TM=7.367E-01  e=4.164E-09  Thermochaetoides thermophila
  6yvu-assembly1_B  TM=6.680E-01  e=8.432E-08  Saccharomyces cerevisiae S288C

Mean predicted aligned error: 16.54 Å